Protein AF-A0A159Z092-F1 (afdb_monomer)

Radius of gyration: 23.2 Å; Cα contacts (8 Å, |Δi|>4): 547; chains: 1; bounding box: 59×43×66 Å

Secondary structure (DSSP, 8-state):
-HHHHHHHHHHTT-TT--GGGEEEEESSGGGTHHHHHHHHHTT--EEETT-----GGGBHHHHHHHHHHTTSTT-EE-HHHHHHHHHTSPPSHHHHHHHHHHHHHHHHHTT--EEHHHHHHHHHHHHHHGGG---SEEEEETTTTTT--EEEEEEPP--TTPPPTT--TTHHHHHHHHHHTTEEEEEEE--SSS-SS--SSSS--------SSSPPPP-PEEE---TTTB-TTHHHHSPTT-HHHHHHHH--TT-B-EEEEETTEEEEE-TTS-EEEEB-TT--PPTT--EEEEEEEEEEEEEGGGS-HHHHTT---SEEEEEEEEEEE-

Mean predicted aligned error: 7.15 Å

Sequence (330 aa):
MAALNELVRLSRLDPEWSWSRAAIISRDWRRLAPVRAYAEALGIPVEMANESLPNIWRLREMQAFVAALRADPASLLGIADLVALVNVLPQNRWTDLIAEGIATLARELADKTMPVPDLVEWFAEWSRDTRSEQRGLLLLTAHRAKGLEFDDVVILNGSWDALSKGEDADAPRRLFYVAITRVRRSLAIMASGAHTILRGENVLRRTVSPDRERELPASHAYQMPSLKVVDLSWPGRLRSGDASLAAITAARIGDPVRLVAEGEAWLIRDAQGHTLARMAKSWSPPQHRSFVRGEVGAVVRWRKADSKEEYRTHIRREEWEVVLPELVFD

pLDDT: mean 90.34, std 7.43, range [67.44, 98.12]

Structure (mmCIF, N/CA/C/O backbone):
data_AF-A0A159Z092-F1
#
_entry.id   AF-A0A159Z092-F1
#
loop_
_atom_site.group_PDB
_atom_site.id
_atom_site.type_symbol
_atom_site.label_atom_id
_atom_site.label_alt_id
_atom_site.label_comp_id
_atom_site.label_asym_id
_atom_site.label_entity_id
_atom_site.label_seq_id
_atom_site.pdbx_PDB_ins_code
_atom_site.Cartn_x
_atom_site.Cartn_y
_atom_site.Cartn_z
_atom_site.occupancy
_atom_site.B_iso_or_equiv
_atom_site.auth_seq_id
_atom_site.auth_comp_id
_atom_site.auth_asym_id
_atom_site.auth_atom_id
_atom_site.pdbx_PDB_model_num
ATOM 1 N N . MET A 1 1 ? 5.854 -6.279 -22.096 1.00 80.12 1 MET A N 1
ATOM 2 C CA . MET A 1 1 ? 6.175 -7.725 -22.058 1.00 80.12 1 MET A CA 1
ATOM 3 C C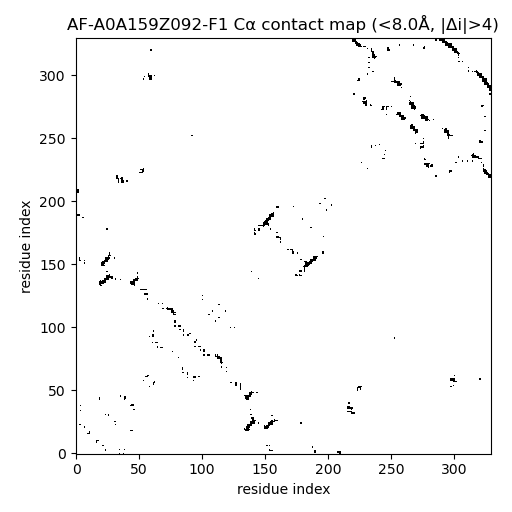 . MET A 1 1 ? 7.669 -8.003 -22.019 1.00 80.12 1 MET A C 1
ATOM 5 O O . MET A 1 1 ? 8.112 -8.485 -20.992 1.00 80.12 1 MET A O 1
ATOM 9 N N . ALA A 1 2 ? 8.456 -7.669 -23.055 1.00 88.12 2 ALA A N 1
ATOM 10 C CA . ALA A 1 2 ? 9.895 -7.9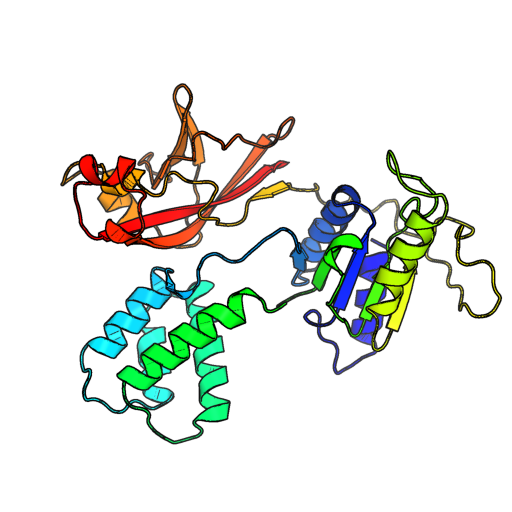94 -23.100 1.00 88.12 2 ALA A CA 1
ATOM 11 C C . ALA A 1 2 ? 10.682 -7.542 -21.853 1.00 88.12 2 ALA A C 1
ATOM 13 O O . ALA A 1 2 ? 11.473 -8.311 -21.323 1.00 88.12 2 ALA A O 1
ATOM 14 N N . ALA A 1 3 ? 10.387 -6.341 -21.343 1.00 91.94 3 ALA A N 1
ATOM 15 C CA . ALA A 1 3 ? 10.965 -5.822 -20.105 1.00 91.94 3 ALA A CA 1
ATOM 16 C C . ALA A 1 3 ? 10.747 -6.743 -18.896 1.00 91.94 3 ALA A C 1
ATOM 18 O O . ALA A 1 3 ? 11.698 -7.139 -18.235 1.00 91.94 3 ALA A O 1
ATOM 19 N N . LEU A 1 4 ? 9.493 -7.116 -18.640 1.00 93.12 4 LEU A N 1
ATOM 20 C CA . LEU A 1 4 ? 9.155 -7.982 -17.517 1.00 93.12 4 LEU A CA 1
ATOM 21 C C . LEU A 1 4 ? 9.661 -9.412 -17.728 1.00 93.12 4 LEU A C 1
ATOM 23 O O . LEU A 1 4 ? 10.179 -10.014 -16.798 1.00 93.12 4 LEU A O 1
ATOM 27 N N . ASN A 1 5 ? 9.571 -9.940 -18.953 1.00 92.44 5 ASN A N 1
ATOM 28 C CA . ASN A 1 5 ? 10.105 -11.264 -19.283 1.00 92.44 5 ASN A CA 1
ATOM 29 C C . ASN A 1 5 ? 11.614 -11.353 -19.021 1.00 92.44 5 ASN A C 1
ATOM 31 O O . ASN A 1 5 ? 12.107 -12.426 -18.685 1.00 92.44 5 ASN A O 1
ATOM 35 N N . GLU A 1 6 ? 12.344 -10.246 -19.168 1.00 93.44 6 GLU A N 1
ATOM 36 C CA . GLU A 1 6 ? 13.762 -10.212 -18.832 1.00 93.44 6 GLU A CA 1
ATOM 37 C C . GLU A 1 6 ? 13.997 -10.324 -17.322 1.00 93.44 6 GLU A C 1
ATOM 39 O O . GLU A 1 6 ? 14.825 -11.134 -16.915 1.00 93.44 6 GLU A O 1
ATOM 44 N N . LEU A 1 7 ? 13.219 -9.623 -16.490 1.00 95.50 7 LEU A N 1
ATOM 45 C CA . LEU A 1 7 ? 13.269 -9.817 -15.034 1.00 95.50 7 LEU A CA 1
ATOM 46 C C . LEU A 1 7 ? 12.857 -11.239 -14.632 1.00 95.50 7 LEU A C 1
ATOM 48 O O . LEU A 1 7 ? 13.532 -11.853 -13.821 1.00 95.50 7 LEU A O 1
ATOM 52 N N . VAL A 1 8 ? 11.819 -11.810 -15.255 1.00 95.12 8 VAL A N 1
ATOM 53 C CA . VAL A 1 8 ? 11.410 -13.212 -15.028 1.00 95.12 8 VAL A CA 1
ATOM 54 C C . VAL A 1 8 ? 12.510 -14.199 -15.426 1.00 95.12 8 VAL A C 1
ATOM 56 O O . VAL A 1 8 ? 12.652 -15.265 -14.835 1.00 95.12 8 VAL A O 1
ATOM 59 N N . ARG A 1 9 ? 13.302 -13.888 -16.454 1.00 94.00 9 ARG A N 1
ATOM 60 C CA . ARG A 1 9 ? 14.453 -14.716 -16.816 1.00 94.00 9 ARG A CA 1
ATOM 61 C C . ARG A 1 9 ? 15.542 -14.616 -15.753 1.00 94.00 9 ARG A C 1
ATOM 63 O O . ARG A 1 9 ? 16.082 -15.649 -15.375 1.00 94.00 9 ARG A O 1
ATOM 70 N N . LEU A 1 10 ? 15.864 -13.406 -15.294 1.00 93.62 10 LEU A N 1
ATOM 71 C CA . LEU A 1 10 ? 16.856 -13.191 -14.238 1.00 93.62 10 LEU A CA 1
ATOM 72 C C . LEU A 1 10 ? 16.433 -13.871 -12.929 1.00 93.62 10 LEU A C 1
ATOM 74 O O . LEU A 1 10 ? 17.245 -14.569 -12.332 1.00 93.62 10 LEU A O 1
ATOM 78 N N . SER A 1 11 ? 15.149 -13.802 -12.568 1.00 95.12 11 SER A N 1
ATOM 79 C CA . SER A 1 11 ? 14.605 -14.451 -11.370 1.00 95.12 11 SER A CA 1
ATOM 80 C C . SER A 1 11 ? 14.710 -15.975 -11.377 1.00 95.12 11 SER A C 1
ATOM 82 O O . SER A 1 11 ? 14.617 -16.602 -10.333 1.00 95.12 11 SER A O 1
ATOM 84 N N . ARG A 1 12 ? 14.853 -16.596 -12.553 1.00 94.94 12 ARG A N 1
ATOM 85 C CA . ARG A 1 12 ? 15.063 -18.048 -12.690 1.00 94.94 12 ARG A CA 1
ATOM 86 C C . ARG A 1 12 ? 16.534 -18.449 -12.613 1.00 94.94 12 ARG A C 1
ATOM 88 O O . ARG A 1 12 ? 16.824 -19.636 -12.533 1.00 94.94 12 ARG A O 1
ATOM 95 N N . LEU A 1 13 ? 17.444 -17.484 -12.724 1.00 93.38 13 LEU A N 1
ATOM 96 C CA . LEU A 1 13 ? 18.890 -17.703 -12.693 1.00 93.38 13 LEU A CA 1
ATOM 97 C C . LEU A 1 13 ? 19.496 -17.352 -11.336 1.00 93.38 13 LEU A C 1
ATOM 99 O O . LEU A 1 13 ? 20.546 -17.885 -10.994 1.00 93.38 13 LEU A O 1
ATOM 103 N N . ASP A 1 14 ? 18.850 -16.458 -10.593 1.00 93.12 14 ASP A N 1
ATOM 104 C CA . ASP A 1 14 ? 19.275 -16.036 -9.268 1.00 93.12 14 ASP A CA 1
ATOM 105 C C . ASP A 1 14 ? 18.429 -16.722 -8.180 1.00 93.12 14 ASP A C 1
ATOM 107 O O . ASP A 1 14 ? 17.239 -16.419 -8.069 1.00 93.12 14 ASP A O 1
ATOM 111 N N . PRO A 1 15 ? 19.003 -17.637 -7.378 1.00 90.81 15 PRO A N 1
ATOM 112 C CA . PRO A 1 15 ? 18.281 -18.276 -6.279 1.00 90.81 15 PRO A CA 1
ATOM 113 C C . PRO A 1 15 ? 17.906 -17.289 -5.162 1.00 90.81 15 PRO A C 1
ATOM 115 O O . PRO A 1 15 ? 16.936 -17.531 -4.452 1.00 90.81 15 PRO A O 1
ATOM 118 N N . GLU A 1 16 ? 18.618 -16.164 -5.049 1.00 91.88 16 GLU A N 1
ATOM 119 C CA . GLU A 1 16 ? 18.381 -15.115 -4.049 1.00 91.88 16 GLU A CA 1
ATOM 120 C C . GLU A 1 16 ? 17.506 -13.974 -4.603 1.00 91.88 16 GLU A C 1
ATOM 122 O O . GLU A 1 16 ? 17.496 -12.858 -4.072 1.00 91.88 16 GLU A O 1
ATOM 127 N N . TRP A 1 17 ? 16.785 -14.221 -5.704 1.00 94.88 17 TRP A N 1
ATOM 128 C CA . TRP A 1 17 ? 15.989 -13.196 -6.367 1.00 94.88 17 TRP A CA 1
ATOM 129 C C . TRP A 1 17 ? 14.918 -12.614 -5.444 1.00 94.88 17 TRP A C 1
ATOM 131 O O . TRP A 1 17 ? 14.095 -13.337 -4.881 1.00 94.88 17 TRP A O 1
ATOM 141 N N . SER A 1 18 ? 14.841 -11.282 -5.399 1.00 94.12 18 SER A N 1
ATOM 142 C CA . SER A 1 18 ? 13.753 -10.576 -4.730 1.00 94.12 18 SER A CA 1
ATOM 143 C C . SER A 1 18 ? 13.102 -9.537 -5.636 1.00 94.12 18 SER A C 1
ATOM 145 O O . SER A 1 18 ? 13.736 -8.577 -6.078 1.00 94.12 18 SER A O 1
ATOM 147 N N . TRP A 1 19 ? 11.787 -9.668 -5.835 1.00 95.88 19 TRP A N 1
ATOM 148 C CA . TRP A 1 19 ? 10.992 -8.661 -6.542 1.00 95.88 19 TRP A CA 1
ATOM 149 C C . TRP A 1 19 ? 10.977 -7.313 -5.817 1.00 95.88 19 TRP A C 1
ATOM 151 O O . TRP A 1 19 ? 10.954 -6.284 -6.487 1.00 95.88 19 TRP A O 1
ATOM 161 N N . SER A 1 20 ? 11.080 -7.303 -4.483 1.00 93.88 20 SER A N 1
ATOM 162 C CA . SER A 1 20 ? 11.143 -6.075 -3.679 1.00 93.88 20 SER A CA 1
ATOM 163 C C . SER A 1 20 ? 12.451 -5.289 -3.830 1.00 93.88 20 SER A C 1
ATOM 165 O O . SER A 1 20 ? 12.588 -4.210 -3.264 1.00 93.88 20 SER A O 1
ATOM 167 N N . ARG A 1 21 ? 13.416 -5.809 -4.599 1.00 94.31 21 ARG A N 1
ATOM 168 C CA . ARG A 1 21 ? 14.669 -5.122 -4.952 1.00 94.31 21 ARG A CA 1
ATOM 169 C C . ARG A 1 21 ? 14.812 -4.869 -6.450 1.00 94.31 21 ARG A C 1
ATOM 171 O O . ARG A 1 21 ? 15.851 -4.377 -6.886 1.00 94.31 21 ARG A O 1
ATOM 178 N N . ALA A 1 22 ? 13.785 -5.195 -7.234 1.00 97.25 22 ALA A N 1
ATOM 179 C CA . ALA A 1 22 ? 13.767 -5.005 -8.676 1.00 97.25 22 ALA A CA 1
ATOM 180 C C . ALA A 1 22 ? 12.911 -3.793 -9.065 1.00 97.25 22 ALA A C 1
ATOM 182 O O . ALA A 1 22 ? 11.918 -3.477 -8.406 1.00 97.25 22 ALA A O 1
ATOM 183 N N . ALA A 1 23 ? 13.253 -3.136 -10.174 1.00 97.56 23 ALA A N 1
ATOM 184 C CA . ALA A 1 23 ? 12.478 -2.011 -10.683 1.00 97.56 23 ALA A CA 1
ATOM 185 C C . ALA A 1 23 ? 12.365 -1.975 -12.211 1.00 97.56 23 ALA A C 1
ATOM 187 O O . ALA A 1 23 ? 13.273 -2.366 -12.948 1.00 97.56 23 ALA A O 1
ATOM 188 N N . ILE A 1 24 ? 11.251 -1.424 -12.701 1.00 97.44 24 ILE A N 1
ATOM 189 C CA . ILE A 1 24 ? 11.095 -1.025 -14.103 1.00 97.44 24 ILE A CA 1
ATOM 190 C C . ILE A 1 24 ? 10.921 0.488 -14.173 1.00 97.44 24 ILE A C 1
ATOM 192 O O . ILE A 1 24 ? 9.922 1.044 -13.710 1.00 97.44 24 ILE A O 1
ATOM 196 N N . ILE A 1 25 ? 11.889 1.149 -14.806 1.00 96.44 25 ILE A N 1
ATOM 197 C CA . ILE A 1 25 ? 11.924 2.601 -14.954 1.00 96.44 25 ILE A CA 1
ATOM 198 C C . ILE A 1 25 ? 11.439 3.003 -16.348 1.00 96.44 25 ILE A C 1
ATOM 200 O O . ILE A 1 25 ? 11.890 2.486 -17.369 1.00 96.44 25 ILE A O 1
ATOM 204 N N . SER A 1 26 ? 10.541 3.983 -16.398 1.00 93.81 26 SER A N 1
ATOM 205 C CA . SER A 1 26 ? 10.064 4.611 -17.633 1.00 93.81 26 SER A CA 1
ATOM 206 C C . SER A 1 26 ? 10.255 6.128 -17.597 1.00 93.81 26 SER A C 1
ATOM 208 O O . SER A 1 26 ? 10.489 6.724 -16.547 1.00 93.81 26 SER A O 1
ATOM 210 N N . ARG A 1 27 ? 10.110 6.794 -18.742 1.00 89.25 27 ARG A N 1
ATOM 211 C CA . ARG A 1 27 ? 10.027 8.258 -18.788 1.00 89.25 27 ARG A CA 1
ATOM 212 C C . ARG A 1 27 ? 8.660 8.776 -18.326 1.00 89.25 27 ARG A C 1
ATOM 214 O O . ARG A 1 27 ? 8.583 9.819 -17.682 1.00 89.25 27 ARG A O 1
ATOM 221 N N . ASP A 1 28 ? 7.599 8.036 -18.635 1.00 87.19 28 ASP A N 1
ATOM 222 C CA . ASP A 1 28 ? 6.209 8.409 -18.377 1.00 87.19 28 ASP A CA 1
ATOM 223 C C . ASP A 1 28 ? 5.403 7.239 -17.785 1.00 87.19 28 ASP A C 1
ATOM 225 O O . ASP A 1 28 ? 5.729 6.066 -17.997 1.00 87.19 28 ASP A O 1
ATOM 229 N N . TRP A 1 29 ? 4.344 7.572 -17.039 1.00 87.12 29 TRP A N 1
ATOM 230 C CA . TRP A 1 29 ? 3.478 6.605 -16.352 1.00 87.12 29 TRP A CA 1
ATOM 231 C C . TRP A 1 29 ? 2.646 5.743 -17.303 1.00 87.12 29 TRP A C 1
ATOM 233 O O . TRP A 1 29 ? 2.363 4.587 -16.994 1.00 87.12 29 TRP A O 1
ATOM 243 N N . ARG A 1 30 ? 2.272 6.275 -18.473 1.00 85.38 30 ARG A N 1
ATOM 244 C CA . ARG A 1 30 ? 1.402 5.585 -19.437 1.00 85.38 30 ARG A CA 1
ATOM 245 C C . ARG A 1 30 ? 2.031 4.276 -19.915 1.00 85.38 30 ARG A C 1
ATOM 247 O O . ARG A 1 30 ? 1.324 3.294 -20.107 1.00 85.38 30 ARG A O 1
ATOM 254 N N . ARG A 1 31 ? 3.357 4.242 -20.067 1.00 87.31 31 ARG A N 1
ATOM 255 C CA . ARG A 1 31 ? 4.102 3.030 -20.451 1.00 87.31 31 ARG A CA 1
ATOM 256 C C . ARG A 1 31 ? 4.189 1.968 -19.346 1.00 87.31 31 ARG A C 1
ATOM 258 O O . ARG A 1 31 ? 4.496 0.822 -19.661 1.00 87.31 31 ARG A O 1
ATOM 265 N N . LEU A 1 32 ? 3.937 2.322 -18.083 1.00 90.88 32 LEU A N 1
ATOM 266 C CA . LEU A 1 32 ? 4.027 1.401 -16.941 1.00 90.88 32 LEU A CA 1
ATOM 267 C C . LEU A 1 32 ? 2.722 0.635 -16.692 1.00 90.88 32 LEU A C 1
ATOM 269 O O . LEU A 1 32 ? 2.773 -0.502 -16.237 1.00 90.88 32 LEU A O 1
ATOM 273 N N . ALA A 1 33 ? 1.562 1.196 -17.045 1.00 86.94 33 ALA A N 1
ATOM 274 C CA . ALA A 1 33 ? 0.275 0.538 -16.798 1.00 86.94 33 ALA A CA 1
ATOM 275 C C . ALA A 1 33 ? 0.133 -0.841 -17.497 1.00 86.94 33 ALA A C 1
ATOM 277 O O . ALA A 1 33 ? -0.242 -1.803 -16.826 1.00 86.94 33 ALA A O 1
ATOM 278 N N . PRO A 1 34 ? 0.554 -1.027 -18.768 1.00 87.88 34 PRO A N 1
ATOM 279 C CA . PRO A 1 34 ? 0.569 -2.357 -19.391 1.00 87.88 34 PRO A CA 1
ATOM 280 C C . PRO A 1 34 ? 1.585 -3.321 -18.763 1.00 87.88 34 PRO A C 1
ATOM 282 O O . PRO A 1 34 ? 1.432 -4.537 -18.854 1.00 87.88 34 PRO A O 1
ATOM 285 N N . VAL A 1 35 ? 2.657 -2.796 -18.158 1.00 91.00 35 VAL A N 1
ATOM 286 C CA . VAL A 1 35 ? 3.649 -3.616 -17.448 1.00 91.00 35 VAL A CA 1
ATOM 287 C C . VAL A 1 35 ? 3.045 -4.161 -16.163 1.00 91.00 35 VAL A C 1
ATOM 289 O O . VAL A 1 35 ? 3.194 -5.351 -15.906 1.00 91.00 35 VAL A O 1
ATOM 292 N N . ARG A 1 36 ? 2.319 -3.321 -15.415 1.00 90.88 36 ARG A N 1
ATOM 293 C CA . ARG A 1 36 ? 1.569 -3.734 -14.227 1.00 90.88 36 ARG A CA 1
ATOM 294 C C . ARG A 1 36 ? 0.573 -4.839 -14.554 1.00 90.88 36 ARG A C 1
ATOM 296 O O . ARG A 1 36 ? 0.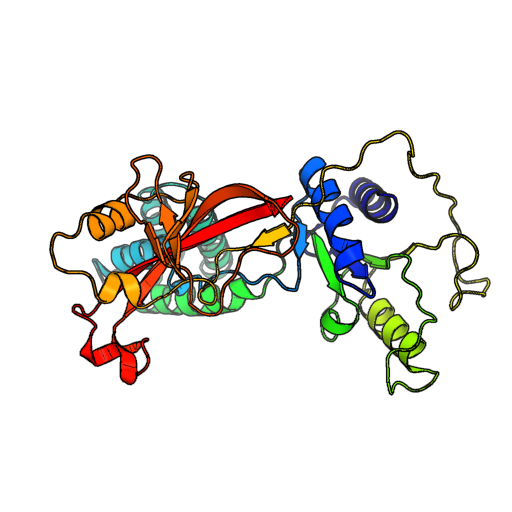665 -5.911 -13.973 1.00 90.88 36 ARG A O 1
ATOM 303 N N . ALA A 1 37 ? -0.307 -4.604 -15.527 1.00 87.69 37 ALA A N 1
ATOM 304 C CA . ALA A 1 37 ? -1.344 -5.566 -15.899 1.00 87.69 37 ALA A CA 1
ATOM 305 C C . ALA A 1 37 ? -0.746 -6.928 -16.302 1.00 87.69 37 ALA A C 1
ATOM 307 O O . ALA A 1 37 ? -1.264 -7.986 -15.954 1.00 87.69 37 ALA A O 1
ATOM 308 N N . TYR A 1 38 ? 0.398 -6.911 -16.994 1.00 90.06 38 TYR A N 1
ATOM 309 C CA . TYR A 1 38 ? 1.114 -8.131 -17.355 1.00 90.06 38 TYR A CA 1
ATOM 310 C C . TYR A 1 38 ? 1.814 -8.806 -16.160 1.00 90.06 38 TYR A C 1
ATOM 312 O O . TYR A 1 38 ? 1.862 -10.030 -16.114 1.00 90.06 38 TYR A O 1
ATOM 320 N N . ALA A 1 39 ? 2.335 -8.048 -15.191 1.00 92.25 39 ALA A N 1
ATOM 321 C CA . ALA A 1 39 ? 2.903 -8.600 -13.958 1.00 92.25 39 ALA A CA 1
ATOM 322 C C . ALA A 1 39 ? 1.838 -9.266 -13.081 1.00 92.25 39 ALA A C 1
ATOM 324 O O . ALA A 1 39 ? 2.036 -10.400 -12.647 1.00 92.25 39 ALA A O 1
ATOM 325 N N . GLU A 1 40 ? 0.684 -8.620 -12.922 1.00 89.94 40 GLU A N 1
ATOM 326 C CA . GLU A 1 40 ? -0.473 -9.170 -12.209 1.00 89.94 40 GLU A CA 1
ATOM 327 C C . GLU A 1 40 ? -0.952 -10.479 -12.853 1.00 89.94 40 GLU A C 1
ATOM 329 O O . GLU A 1 40 ? -1.152 -11.470 -12.155 1.00 89.94 40 GLU A O 1
ATOM 334 N N . ALA A 1 41 ? -1.036 -10.535 -14.188 1.00 88.25 41 ALA A N 1
ATOM 335 C CA . ALA A 1 41 ? -1.403 -11.752 -14.920 1.00 88.25 41 ALA A CA 1
ATOM 336 C C . ALA A 1 41 ? -0.406 -12.917 -14.740 1.00 88.25 41 ALA A C 1
ATOM 338 O O . ALA A 1 41 ? -0.754 -14.070 -14.987 1.00 88.25 41 ALA A O 1
ATOM 339 N N . LEU A 1 42 ? 0.831 -12.629 -14.324 1.00 90.50 42 LEU A N 1
ATOM 340 C CA . LEU A 1 42 ? 1.850 -13.628 -13.994 1.00 90.50 42 LEU A CA 1
ATOM 341 C C . LEU A 1 42 ? 1.928 -13.932 -12.489 1.00 90.50 42 LEU A C 1
ATOM 343 O O . LEU A 1 42 ? 2.784 -14.718 -12.086 1.00 90.50 42 LEU A O 1
ATOM 347 N N . GLY A 1 43 ? 1.081 -13.312 -11.661 1.00 91.00 43 GLY A N 1
ATOM 348 C CA . GLY A 1 43 ? 1.135 -13.440 -10.203 1.00 91.00 43 GLY A CA 1
ATOM 349 C C . GLY A 1 43 ? 2.369 -12.786 -9.573 1.00 91.00 43 GLY A C 1
ATOM 350 O O . GLY A 1 43 ? 2.767 -13.164 -8.475 1.00 91.00 43 GLY A O 1
ATOM 351 N N . ILE A 1 44 ? 3.006 -11.836 -10.265 1.00 94.19 44 ILE A N 1
ATOM 352 C CA . ILE A 1 44 ? 4.177 -11.119 -9.754 1.00 94.19 44 ILE A CA 1
ATOM 353 C C . ILE A 1 44 ? 3.694 -9.952 -8.881 1.00 94.19 44 ILE A C 1
ATOM 355 O O . ILE A 1 44 ? 2.950 -9.105 -9.385 1.00 94.19 44 ILE A O 1
ATOM 359 N N . PRO A 1 45 ? 4.138 -9.851 -7.611 1.00 92.25 45 PRO A N 1
ATOM 360 C CA . PRO A 1 45 ? 3.871 -8.683 -6.779 1.00 92.25 45 PRO A CA 1
ATOM 361 C C . PRO A 1 45 ? 4.416 -7.428 -7.458 1.00 92.25 45 PRO A C 1
ATOM 363 O O . PRO A 1 45 ? 5.594 -7.384 -7.819 1.00 92.25 45 PRO A O 1
ATOM 366 N N . VAL A 1 46 ? 3.574 -6.418 -7.659 1.00 92.19 46 VAL A N 1
ATOM 367 C CA . VAL A 1 46 ? 3.924 -5.211 -8.413 1.00 92.19 46 VAL A CA 1
ATOM 368 C C . VAL A 1 46 ? 3.299 -3.978 -7.778 1.00 92.19 46 VAL A C 1
ATOM 370 O O . VAL A 1 46 ? 2.148 -4.003 -7.349 1.00 92.19 46 VAL A O 1
ATOM 373 N N . GLU A 1 47 ? 4.058 -2.889 -7.747 1.00 91.31 47 GLU A N 1
ATOM 374 C CA . GLU A 1 47 ? 3.655 -1.625 -7.137 1.00 91.31 47 GLU A CA 1
ATOM 375 C C . GLU A 1 47 ? 3.973 -0.458 -8.062 1.00 91.31 47 GLU A C 1
ATOM 377 O O . GLU A 1 47 ? 4.990 -0.450 -8.760 1.00 91.31 47 GLU A O 1
ATOM 382 N N . MET A 1 48 ? 3.125 0.568 -8.053 1.00 90.00 48 MET A N 1
ATOM 383 C CA . MET A 1 48 ? 3.413 1.817 -8.749 1.00 90.00 48 MET A CA 1
ATOM 384 C C . MET A 1 48 ? 3.916 2.864 -7.754 1.00 90.00 48 MET A C 1
ATOM 386 O O . MET A 1 48 ? 3.250 3.167 -6.774 1.00 90.00 48 MET A O 1
ATOM 390 N N . ALA A 1 49 ? 5.048 3.513 -8.030 1.00 87.69 49 ALA A N 1
ATOM 391 C CA . ALA A 1 49 ? 5.645 4.489 -7.103 1.00 87.69 49 ALA A CA 1
ATOM 392 C C . ALA A 1 49 ? 4.845 5.802 -6.925 1.00 87.69 49 ALA A C 1
ATOM 394 O O . ALA A 1 49 ? 5.264 6.701 -6.194 1.00 87.69 49 ALA A O 1
ATOM 395 N N . ASN A 1 50 ? 3.736 5.985 -7.648 1.00 82.69 50 ASN A N 1
ATOM 396 C CA . ASN A 1 50 ? 2.772 7.064 -7.407 1.00 82.69 50 ASN A CA 1
ATOM 397 C C . ASN A 1 50 ? 1.618 6.640 -6.486 1.00 82.69 50 ASN A C 1
ATOM 399 O O . ASN A 1 50 ? 0.783 7.482 -6.149 1.00 82.69 50 ASN A O 1
ATOM 403 N N . GLU A 1 51 ? 1.575 5.374 -6.089 1.00 82.69 51 GLU A N 1
ATOM 404 C CA . GLU A 1 51 ? 0.668 4.844 -5.086 1.00 82.69 51 GLU A CA 1
ATOM 405 C C . GLU A 1 51 ? 1.328 4.945 -3.713 1.00 82.69 51 GLU A C 1
ATOM 407 O O . GLU A 1 51 ? 2.549 4.989 -3.575 1.00 82.69 51 GLU A O 1
ATOM 412 N N . SER A 1 52 ? 0.508 5.063 -2.679 1.00 71.44 52 SER A N 1
ATOM 413 C CA . SER A 1 52 ? 0.990 5.094 -1.306 1.00 71.44 52 SER A CA 1
ATOM 414 C C . SER A 1 52 ? 0.049 4.273 -0.462 1.00 71.44 52 SER A C 1
ATOM 416 O O . SER A 1 52 ? -1.166 4.467 -0.570 1.00 71.44 52 SER A O 1
ATOM 418 N N . LEU A 1 53 ? 0.600 3.461 0.432 1.00 80.56 53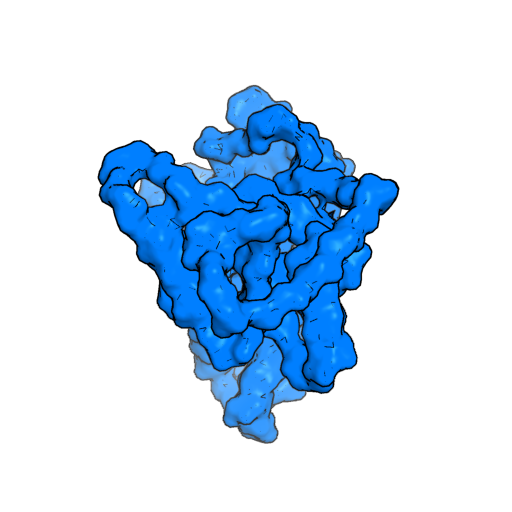 LEU A N 1
ATOM 419 C CA . LEU A 1 53 ? -0.206 2.794 1.437 1.00 80.56 53 LEU A CA 1
ATOM 420 C C . LEU A 1 53 ? -0.994 3.825 2.268 1.00 80.56 53 LEU A C 1
ATOM 422 O O . LEU A 1 53 ? -0.516 4.957 2.502 1.00 80.56 53 LEU A O 1
ATOM 426 N N . PRO A 1 54 ? -2.205 3.453 2.723 1.00 84.94 54 PRO A N 1
ATOM 427 C CA . PRO A 1 54 ? -2.912 4.226 3.728 1.00 84.94 54 PRO A CA 1
ATOM 428 C C . PRO A 1 54 ? -2.059 4.333 4.998 1.00 84.94 54 PRO A C 1
ATOM 430 O O . PRO A 1 54 ? -1.030 3.680 5.161 1.00 84.94 54 PRO A O 1
ATOM 433 N N . ASN A 1 55 ? -2.462 5.211 5.912 1.00 89.06 55 ASN A N 1
ATOM 434 C CA . ASN A 1 55 ? -1.773 5.315 7.192 1.00 89.06 55 ASN A CA 1
ATOM 435 C C . ASN A 1 55 ? -2.008 4.021 7.994 1.00 89.06 55 ASN A C 1
ATOM 437 O O . ASN A 1 55 ? -3.103 3.841 8.524 1.00 89.06 55 ASN A O 1
ATOM 441 N N . ILE A 1 56 ? -0.983 3.161 8.066 1.00 92.19 56 ILE A N 1
ATOM 442 C CA . ILE A 1 56 ? -1.041 1.834 8.698 1.00 92.19 56 ILE A CA 1
ATOM 443 C C . ILE A 1 56 ? -1.467 1.954 10.163 1.00 92.19 56 ILE A C 1
ATOM 445 O O . ILE A 1 56 ? -2.357 1.230 10.598 1.00 92.19 56 ILE A O 1
ATOM 449 N N . TRP A 1 57 ? -0.925 2.937 10.894 1.00 94.81 57 TRP A N 1
ATOM 450 C CA . TRP A 1 57 ? -1.308 3.196 12.284 1.00 94.81 57 TRP A CA 1
ATOM 451 C C . TRP A 1 57 ? -2.812 3.408 12.443 1.00 94.81 57 TRP A C 1
ATOM 453 O O . TRP A 1 57 ? -3.405 2.959 13.415 1.00 94.81 57 TRP A O 1
ATOM 463 N N . ARG A 1 58 ? -3.449 4.089 11.486 1.00 94.81 58 ARG A N 1
ATOM 464 C CA . ARG A 1 58 ? -4.880 4.410 11.546 1.00 94.81 58 ARG A CA 1
ATOM 465 C C . ARG A 1 58 ? -5.783 3.275 11.083 1.00 94.81 58 ARG A C 1
ATOM 467 O O . ARG A 1 58 ? -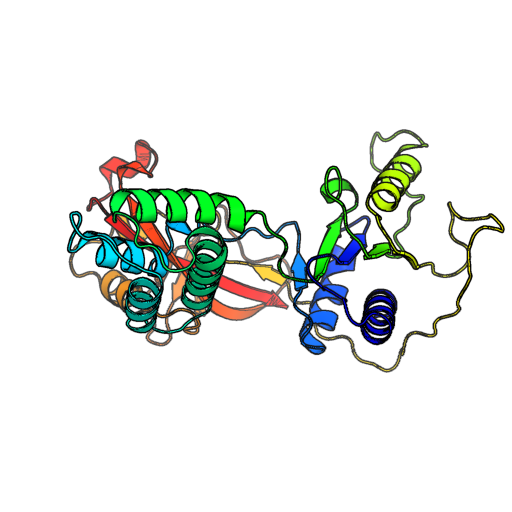6.992 3.435 11.227 1.00 94.81 58 ARG A O 1
ATOM 474 N N . LEU A 1 59 ? -5.260 2.187 10.520 1.00 96.75 59 LEU A N 1
ATOM 475 C CA . LEU A 1 59 ? -6.086 1.069 10.062 1.00 96.75 59 LEU A CA 1
ATOM 476 C C . LEU A 1 59 ? -6.926 0.506 11.210 1.00 96.75 59 LEU A C 1
ATOM 478 O O . LEU A 1 59 ? -6.469 0.454 12.353 1.00 96.75 59 LEU A O 1
ATOM 482 N N . ARG A 1 60 ? -8.153 0.076 10.906 1.00 97.19 60 ARG A N 1
ATOM 483 C CA . ARG A 1 60 ? -9.055 -0.555 11.876 1.00 97.19 60 ARG A CA 1
ATOM 484 C C . ARG A 1 60 ? -8.367 -1.735 12.555 1.00 97.19 60 ARG A C 1
ATOM 486 O O . ARG A 1 60 ? -8.435 -1.840 13.774 1.00 97.19 60 ARG A O 1
ATOM 493 N N . GLU A 1 61 ? -7.692 -2.576 11.779 1.00 97.38 61 GLU A N 1
ATOM 494 C CA . GLU A 1 61 ? -6.986 -3.767 12.247 1.00 97.38 61 GLU A CA 1
ATOM 495 C C . GLU A 1 61 ? -5.858 -3.391 13.214 1.00 97.38 61 GLU A C 1
ATOM 497 O O . GLU A 1 61 ? -5.793 -3.925 14.318 1.00 97.38 61 GLU A O 1
ATOM 502 N N . MET A 1 62 ? -5.034 -2.399 12.856 1.00 97.31 62 MET A N 1
ATOM 503 C CA . MET A 1 62 ? -3.952 -1.911 13.720 1.00 97.31 62 MET A CA 1
ATOM 504 C C . MET A 1 62 ? -4.502 -1.294 15.010 1.00 97.31 62 MET A C 1
ATOM 506 O O . MET A 1 62 ? -3.998 -1.550 16.098 1.00 97.31 62 MET A O 1
ATOM 510 N N . GLN A 1 63 ? -5.580 -0.515 14.920 1.00 96.88 63 GLN A N 1
ATOM 511 C CA . GLN A 1 63 ? -6.218 0.080 16.093 1.00 96.88 63 GLN A CA 1
ATOM 512 C C . GLN A 1 63 ? -6.884 -0.968 16.994 1.00 96.88 63 GLN A C 1
ATOM 514 O O . GLN A 1 63 ? -6.858 -0.812 18.213 1.00 96.88 63 GLN A O 1
ATOM 519 N N . ALA A 1 64 ? -7.452 -2.032 16.424 1.00 96.62 64 ALA A N 1
ATOM 520 C CA . ALA A 1 64 ? -7.996 -3.156 17.181 1.00 96.62 64 ALA A CA 1
ATOM 521 C C . ALA A 1 64 ? -6.883 -3.939 17.891 1.00 96.62 64 ALA A C 1
ATOM 523 O O . ALA A 1 64 ? -7.004 -4.220 19.081 1.00 96.62 64 ALA A O 1
ATOM 524 N N . PHE A 1 65 ? -5.774 -4.205 17.198 1.00 97.69 65 PHE A N 1
ATOM 525 C CA . PHE A 1 65 ? -4.589 -4.837 17.772 1.00 97.69 65 PHE A CA 1
ATOM 526 C C . PHE A 1 65 ? -4.006 -4.012 18.932 1.00 97.69 65 PHE A C 1
ATOM 528 O O . PHE A 1 65 ? -3.846 -4.521 20.039 1.00 97.69 65 PHE A O 1
ATOM 535 N N . VAL A 1 66 ? -3.792 -2.707 18.733 1.00 96.81 66 VAL A N 1
ATOM 536 C CA . VAL A 1 66 ? -3.302 -1.791 19.780 1.00 96.81 66 VAL A CA 1
ATOM 537 C C . VAL A 1 66 ? -4.275 -1.689 20.957 1.00 96.81 66 VAL A C 1
ATOM 539 O O . VAL A 1 66 ? -3.843 -1.602 22.106 1.00 96.81 66 VAL A O 1
ATOM 542 N N . ALA A 1 67 ? -5.586 -1.699 20.706 1.00 96.06 67 ALA A N 1
ATOM 543 C CA . ALA A 1 67 ? -6.582 -1.712 21.774 1.00 96.06 67 ALA A CA 1
ATOM 544 C C . ALA A 1 67 ? -6.519 -3.008 22.597 1.00 96.06 67 ALA A C 1
ATOM 546 O O . ALA A 1 67 ? -6.638 -2.942 23.818 1.00 96.06 67 ALA A O 1
ATOM 547 N N . ALA A 1 68 ? -6.284 -4.153 21.951 1.00 96.00 68 ALA A N 1
ATOM 548 C CA . ALA A 1 68 ? -6.122 -5.434 22.628 1.00 96.00 68 ALA A CA 1
ATOM 549 C C . ALA A 1 68 ? -4.851 -5.472 23.492 1.00 96.00 68 ALA A C 1
ATOM 551 O O . ALA A 1 68 ? -4.918 -5.909 24.636 1.00 96.00 68 ALA A O 1
ATOM 552 N N . LEU A 1 69 ? -3.730 -4.921 23.006 1.00 95.81 69 LEU A N 1
ATOM 553 C CA . LEU A 1 69 ? -2.513 -4.749 23.816 1.00 95.81 69 LEU A CA 1
ATOM 554 C C . LEU A 1 69 ? -2.787 -3.907 25.069 1.00 95.81 69 LEU A C 1
ATOM 556 O O . LEU A 1 69 ? -2.394 -4.258 26.176 1.00 95.81 69 LEU A O 1
ATOM 560 N N . ARG A 1 70 ? -3.513 -2.798 24.906 1.00 95.81 70 ARG A N 1
AT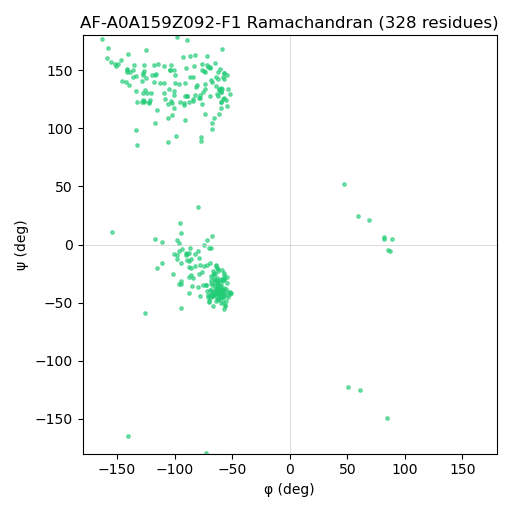OM 561 C CA . ARG A 1 70 ? -3.838 -1.861 25.992 1.00 95.81 70 ARG A CA 1
ATOM 562 C C . ARG A 1 70 ? -4.909 -2.367 26.962 1.00 95.81 70 ARG A C 1
ATOM 564 O O . ARG A 1 70 ? -5.238 -1.633 27.892 1.00 95.81 70 ARG A O 1
ATOM 571 N N . ALA A 1 71 ? -5.458 -3.567 26.765 1.00 94.69 71 ALA A N 1
ATOM 572 C CA . ALA A 1 71 ? -6.410 -4.152 27.705 1.00 94.69 71 ALA A CA 1
ATOM 573 C C . ALA A 1 71 ? -5.768 -4.410 29.080 1.00 94.69 71 ALA A C 1
ATOM 575 O O . ALA A 1 71 ? -6.439 -4.247 30.097 1.00 94.69 71 ALA A O 1
ATOM 576 N N . ASP A 1 72 ? -4.468 -4.726 29.107 1.00 92.00 72 ASP A N 1
ATOM 577 C CA . ASP A 1 72 ? -3.657 -4.810 30.325 1.00 92.00 72 ASP A CA 1
ATOM 578 C C . ASP A 1 72 ? -2.321 -4.056 30.149 1.00 92.00 72 ASP A C 1
ATOM 580 O O . ASP A 1 72 ? -1.303 -4.652 29.786 1.00 92.00 72 ASP A O 1
ATOM 584 N N . PRO A 1 73 ? -2.294 -2.730 30.391 1.00 89.44 73 PRO A N 1
ATOM 585 C CA . PRO A 1 73 ? -1.116 -1.896 30.147 1.00 89.44 73 PRO A CA 1
ATOM 586 C C . PRO A 1 73 ? 0.107 -2.227 31.010 1.00 89.44 73 PRO A C 1
ATOM 588 O O . PRO A 1 73 ? 1.202 -1.771 30.687 1.00 89.44 73 PRO A O 1
ATOM 591 N N . ALA A 1 74 ? -0.074 -2.951 32.119 1.00 92.00 74 ALA A N 1
ATOM 592 C CA . ALA A 1 74 ? 1.012 -3.324 33.024 1.00 92.00 74 ALA A CA 1
ATOM 593 C C . ALA A 1 74 ? 1.670 -4.660 32.637 1.00 92.00 74 ALA A C 1
ATOM 595 O O . ALA A 1 74 ? 2.692 -5.028 33.219 1.00 92.00 74 ALA A O 1
ATOM 596 N N . SER A 1 75 ? 1.091 -5.384 31.674 1.00 94.06 75 SER A N 1
ATOM 597 C CA . SER A 1 75 ? 1.594 -6.681 31.236 1.00 94.06 75 SER A CA 1
ATOM 598 C C . SER A 1 75 ? 2.904 -6.579 30.446 1.00 94.06 75 SER A C 1
ATOM 600 O O . SER A 1 75 ? 3.210 -5.580 29.785 1.00 94.06 75 SER A O 1
ATOM 602 N N . LEU A 1 76 ? 3.680 -7.660 30.522 1.00 96.00 76 LEU A N 1
ATOM 603 C CA . LEU A 1 76 ? 4.822 -7.926 29.657 1.00 96.00 76 LEU A CA 1
ATOM 604 C C . LEU A 1 76 ? 4.402 -9.014 28.674 1.00 96.00 76 LEU A C 1
ATOM 606 O O . LEU A 1 76 ? 4.040 -10.107 29.109 1.00 96.00 76 LEU A O 1
ATOM 610 N N . LEU A 1 77 ? 4.464 -8.732 27.376 1.00 95.62 77 LEU A N 1
ATOM 611 C CA . LEU A 1 77 ? 4.031 -9.666 26.338 1.00 95.62 77 LEU A CA 1
ATOM 612 C C . LEU A 1 77 ? 5.228 -10.141 25.518 1.00 95.62 77 LEU A C 1
ATOM 614 O O . LEU A 1 77 ? 6.127 -9.360 25.197 1.00 95.62 77 LEU A O 1
ATOM 618 N N . GLY A 1 78 ? 5.249 -11.432 25.201 1.00 95.75 78 GLY A N 1
ATOM 619 C CA . GLY A 1 78 ? 6.185 -12.031 24.256 1.00 95.75 78 GLY A CA 1
ATOM 620 C C . GLY A 1 78 ? 5.564 -12.205 22.871 1.00 95.75 78 GLY A C 1
ATOM 621 O O . GLY A 1 78 ? 4.384 -11.937 22.647 1.00 95.75 78 GLY A O 1
ATOM 622 N N . ILE A 1 79 ? 6.351 -12.715 21.923 1.00 96.06 79 ILE A N 1
ATOM 623 C CA . ILE A 1 79 ? 5.901 -12.913 20.534 1.00 96.06 79 ILE A CA 1
ATOM 624 C C . ILE A 1 79 ? 4.687 -13.849 20.440 1.00 96.06 79 ILE A C 1
ATOM 626 O O . ILE A 1 79 ? 3.773 -13.583 19.662 1.00 96.06 79 ILE A O 1
ATOM 630 N N . ALA A 1 80 ? 4.643 -14.913 21.249 1.00 95.12 80 ALA A N 1
ATOM 631 C CA . ALA A 1 80 ? 3.517 -15.848 21.266 1.00 95.12 80 ALA A CA 1
ATOM 632 C C . ALA A 1 80 ? 2.192 -15.156 21.636 1.00 95.12 80 ALA A C 1
ATOM 634 O O . ALA A 1 80 ? 1.162 -15.440 21.022 1.00 95.12 80 ALA A O 1
ATOM 63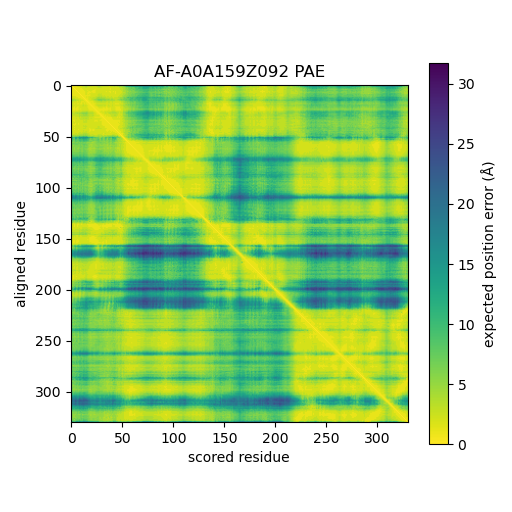5 N N . ASP A 1 81 ? 2.232 -14.202 22.570 1.00 96.12 81 ASP A N 1
ATOM 636 C CA . ASP A 1 81 ? 1.063 -13.421 22.970 1.00 96.12 81 ASP A CA 1
ATOM 637 C C . ASP A 1 81 ? 0.606 -12.502 21.832 1.00 96.12 81 ASP A C 1
ATOM 639 O O . ASP A 1 81 ? -0.578 -12.455 21.507 1.00 96.12 81 ASP A O 1
ATOM 643 N N . LEU A 1 82 ? 1.542 -11.824 21.154 1.00 96.62 82 LEU A N 1
ATOM 644 C CA . LEU A 1 82 ? 1.227 -10.960 20.007 1.00 96.62 82 LEU A CA 1
ATOM 645 C C . LEU A 1 82 ? 0.590 -11.746 18.854 1.00 96.62 82 LEU A C 1
ATOM 647 O O . LEU A 1 82 ? -0.382 -11.287 18.251 1.00 96.62 82 LEU A O 1
ATOM 651 N N . VAL A 1 83 ? 1.112 -12.944 18.569 1.00 96.00 83 VAL A N 1
ATOM 652 C CA . VAL A 1 83 ? 0.549 -13.857 17.565 1.00 96.00 83 VAL A CA 1
ATOM 653 C C . VAL A 1 83 ? -0.856 -14.310 17.971 1.00 96.00 83 VAL A C 1
ATOM 655 O O . VAL A 1 83 ? -1.761 -14.335 17.137 1.00 96.00 83 VAL A O 1
ATOM 658 N N . ALA A 1 84 ? -1.079 -14.629 19.248 1.00 96.06 84 ALA A N 1
ATOM 659 C CA . ALA A 1 84 ? -2.411 -14.970 19.739 1.00 96.06 84 ALA A CA 1
ATOM 660 C C . ALA A 1 84 ? -3.392 -13.798 19.568 1.00 96.06 84 ALA A C 1
ATOM 662 O O . ALA A 1 84 ? -4.508 -14.005 19.095 1.00 96.06 84 ALA A O 1
ATOM 663 N N . LEU A 1 85 ? -2.965 -12.568 19.872 1.00 96.19 85 LEU A N 1
ATOM 664 C CA . LEU A 1 85 ? -3.785 -11.365 19.720 1.00 96.19 85 LEU A CA 1
ATOM 665 C C . LEU A 1 85 ? -4.163 -11.087 18.259 1.00 96.19 85 LEU A C 1
ATOM 667 O O . LEU A 1 85 ? -5.330 -10.808 17.981 1.00 96.19 85 LEU A O 1
ATOM 671 N N . VAL A 1 86 ? -3.216 -11.177 17.315 1.00 95.56 86 VAL A N 1
ATOM 672 C CA . VAL A 1 86 ? -3.518 -10.924 15.894 1.00 95.56 86 VAL A CA 1
ATOM 673 C C . VAL A 1 86 ? -4.423 -12.009 15.299 1.00 95.56 86 VAL A C 1
ATOM 675 O O . VAL A 1 86 ? -5.294 -11.691 14.496 1.00 95.56 86 VAL A O 1
ATOM 678 N N . ASN A 1 87 ? -4.299 -13.265 15.744 1.00 95.06 87 ASN A N 1
ATOM 679 C CA . ASN A 1 87 ? -5.119 -14.384 15.262 1.00 95.06 87 ASN A CA 1
ATOM 680 C C . ASN A 1 87 ? -6.596 -14.312 15.689 1.00 95.06 87 ASN A C 1
ATOM 682 O O . ASN A 1 87 ? -7.430 -15.006 15.110 1.00 95.06 87 ASN A O 1
ATOM 686 N N . VAL A 1 88 ? -6.938 -13.485 16.684 1.00 95.06 88 VAL A N 1
ATOM 687 C CA . VAL A 1 88 ? -8.339 -13.205 17.054 1.00 95.06 88 VAL A CA 1
ATOM 688 C C . VAL A 1 88 ? -8.999 -12.243 16.058 1.00 95.06 88 VAL A C 1
ATOM 690 O O . VAL A 1 88 ? -10.225 -12.226 15.925 1.00 95.06 88 VAL A O 1
ATOM 693 N N . LEU A 1 89 ? -8.209 -11.432 15.349 1.00 93.56 89 LEU A N 1
ATOM 694 C CA . LEU A 1 89 ? -8.725 -10.474 14.379 1.00 93.56 89 LEU A CA 1
ATOM 695 C C . LEU A 1 89 ? -9.155 -11.179 13.078 1.00 93.56 89 LEU A C 1
ATOM 697 O O . LEU A 1 89 ? -8.566 -12.190 12.692 1.00 93.56 89 LEU A O 1
ATOM 701 N N . PRO A 1 90 ? -10.159 -10.647 12.355 1.00 92.38 90 PRO A N 1
ATOM 702 C CA . PRO A 1 90 ? -10.535 -11.181 11.050 1.00 92.38 90 PRO A CA 1
ATOM 703 C C . PRO A 1 90 ? -9.369 -11.116 10.060 1.00 92.38 90 PRO A C 1
ATOM 705 O O . PRO A 1 90 ? -8.872 -10.027 9.768 1.00 92.38 90 PRO A O 1
ATOM 708 N N . GLN A 1 91 ? -8.984 -12.265 9.506 1.00 93.88 91 GLN A N 1
ATOM 709 C CA . GLN A 1 91 ? -7.873 -12.356 8.561 1.00 93.88 91 GLN A CA 1
ATOM 710 C C . GLN A 1 91 ? -8.140 -11.556 7.284 1.00 93.88 91 GLN A C 1
ATOM 712 O O . GLN A 1 91 ? -9.180 -11.705 6.640 1.00 93.88 91 GLN A O 1
ATOM 717 N N . ASN A 1 92 ? -7.189 -10.698 6.934 1.00 94.56 92 ASN A N 1
ATOM 718 C CA . ASN A 1 92 ? -7.133 -9.935 5.698 1.00 94.56 92 ASN A CA 1
ATOM 719 C C . ASN A 1 92 ? -5.710 -9.384 5.478 1.00 94.56 92 ASN A C 1
ATOM 721 O O . ASN A 1 92 ? -4.849 -9.470 6.352 1.00 94.56 92 ASN A O 1
ATOM 725 N N . ARG A 1 93 ? -5.483 -8.710 4.346 1.00 90.94 93 ARG A N 1
ATOM 726 C CA . ARG A 1 93 ? -4.166 -8.152 3.985 1.00 90.94 93 ARG A CA 1
ATOM 727 C C . ARG A 1 93 ? -3.536 -7.227 5.037 1.00 90.94 93 ARG A C 1
ATOM 729 O O . ARG A 1 93 ? -2.317 -7.113 5.097 1.00 90.94 93 ARG A O 1
ATOM 736 N N . TRP A 1 94 ? -4.336 -6.543 5.859 1.00 94.81 94 TRP A N 1
ATOM 737 C CA . TRP A 1 94 ? -3.831 -5.659 6.911 1.00 94.81 94 TRP A CA 1
ATOM 738 C C . TRP A 1 94 ? -3.479 -6.408 8.198 1.00 94.81 94 TRP A C 1
ATOM 740 O O . TRP A 1 94 ? -2.569 -5.977 8.900 1.00 94.81 94 TRP A O 1
ATOM 750 N N . THR A 1 95 ? -4.136 -7.529 8.513 1.00 95.38 95 THR A N 1
ATOM 751 C CA . THR A 1 95 ? -3.680 -8.401 9.611 1.00 95.38 95 THR A CA 1
ATOM 752 C C . THR A 1 95 ? -2.423 -9.168 9.224 1.00 95.38 95 THR A C 1
ATOM 754 O O . THR A 1 95 ? -1.543 -9.329 10.064 1.00 95.38 95 THR A O 1
ATOM 757 N N . ASP A 1 96 ? -2.293 -9.555 7.952 1.00 93.31 96 ASP A N 1
ATOM 758 C CA . ASP A 1 96 ? -1.067 -10.166 7.422 1.00 93.31 96 ASP A CA 1
ATOM 759 C C . ASP A 1 96 ? 0.109 -9.187 7.537 1.00 93.31 96 ASP A C 1
ATOM 761 O O . ASP A 1 96 ? 1.181 -9.539 8.024 1.00 93.31 96 ASP A O 1
ATOM 765 N N . LEU A 1 97 ? -0.134 -7.913 7.210 1.00 92.50 97 LEU A N 1
ATOM 766 C CA . LEU A 1 97 ? 0.822 -6.828 7.415 1.00 92.50 97 LEU A CA 1
ATOM 767 C C . LEU A 1 97 ? 1.246 -6.698 8.889 1.00 92.50 97 LEU A C 1
ATOM 769 O O . LEU A 1 97 ? 2.431 -6.578 9.182 1.00 92.50 97 LEU A O 1
ATOM 773 N N . ILE A 1 98 ? 0.303 -6.747 9.835 1.00 96.06 98 ILE A N 1
ATOM 774 C CA . ILE A 1 98 ? 0.627 -6.715 11.273 1.00 96.06 98 ILE A CA 1
ATOM 775 C C . ILE A 1 98 ? 1.478 -7.932 11.666 1.00 96.06 98 ILE A C 1
ATOM 777 O O . ILE A 1 98 ? 2.431 -7.782 12.431 1.00 96.06 98 ILE A O 1
ATOM 781 N N . ALA A 1 99 ? 1.185 -9.117 11.123 1.00 94.88 99 ALA A N 1
ATOM 782 C CA . ALA A 1 99 ? 1.970 -10.325 11.369 1.00 94.88 99 ALA A CA 1
ATOM 783 C C . ALA A 1 99 ? 3.417 -10.206 10.851 1.00 94.88 99 ALA A C 1
ATOM 785 O O . ALA A 1 99 ? 4.339 -10.658 11.530 1.00 94.88 99 ALA A O 1
ATOM 786 N N . GLU A 1 100 ? 3.650 -9.536 9.717 1.00 92.19 100 GLU A N 1
ATOM 787 C CA . GLU A 1 100 ? 5.008 -9.191 9.257 1.00 92.19 100 GLU A CA 1
ATOM 788 C C . GLU A 1 100 ? 5.738 -8.271 10.252 1.00 92.19 100 GLU A C 1
ATOM 790 O O . GLU A 1 100 ? 6.934 -8.442 10.511 1.00 92.19 100 GLU A O 1
ATOM 795 N N . GLY A 1 101 ? 5.015 -7.315 10.846 1.00 93.81 101 GLY A N 1
ATOM 796 C CA . GLY A 1 101 ? 5.530 -6.470 11.923 1.00 93.81 101 GLY A CA 1
ATOM 797 C C . GLY A 1 101 ? 5.932 -7.293 13.146 1.00 93.81 101 GLY A C 1
ATOM 798 O O . GLY A 1 101 ? 7.051 -7.161 13.634 1.00 93.81 101 GLY A O 1
ATOM 799 N N . ILE A 1 102 ? 5.082 -8.228 13.576 1.00 95.88 102 ILE A N 1
ATOM 800 C CA . ILE A 1 102 ? 5.393 -9.158 14.675 1.00 95.88 102 ILE A CA 1
ATOM 801 C C . ILE A 1 102 ? 6.632 -10.006 14.346 1.00 95.88 102 ILE A C 1
ATOM 803 O O . ILE A 1 102 ? 7.506 -10.165 15.194 1.00 95.88 102 ILE A O 1
ATOM 807 N N . ALA A 1 103 ? 6.756 -10.515 13.118 1.00 92.56 103 ALA A N 1
ATOM 808 C CA . ALA A 1 103 ? 7.926 -11.282 12.688 1.00 92.56 103 ALA A CA 1
ATOM 809 C C . ALA A 1 103 ? 9.213 -10.437 12.655 1.00 92.56 103 ALA A C 1
ATOM 811 O O . ALA A 1 103 ? 10.311 -10.948 12.882 1.00 92.56 103 ALA A O 1
ATOM 812 N N . THR A 1 104 ? 9.095 -9.137 12.384 1.00 93.12 104 THR A N 1
ATOM 813 C CA . THR A 1 104 ? 10.216 -8.194 12.465 1.00 93.12 104 THR A CA 1
ATOM 814 C C . THR A 1 104 ? 10.634 -7.969 13.910 1.00 93.12 104 THR A C 1
ATOM 816 O O . THR A 1 104 ? 11.804 -8.177 14.227 1.00 93.12 104 THR A O 1
ATOM 819 N N . LEU A 1 105 ? 9.677 -7.694 14.796 1.00 94.62 105 LEU A N 1
ATOM 820 C CA . LEU A 1 105 ? 9.929 -7.581 16.230 1.00 94.62 105 LEU A CA 1
ATOM 821 C C . LEU A 1 105 ? 10.530 -8.869 16.812 1.00 94.62 105 LEU A C 1
ATOM 823 O O . LEU A 1 105 ? 11.431 -8.801 17.639 1.00 94.62 105 LEU A O 1
ATOM 827 N N . ALA A 1 106 ? 10.097 -10.049 16.361 1.00 93.12 106 ALA A N 1
ATOM 828 C CA . ALA A 1 106 ? 10.623 -11.330 16.835 1.00 93.12 106 ALA A CA 1
ATOM 829 C C . ALA A 1 106 ? 12.134 -11.484 16.598 1.00 93.12 106 ALA A C 1
ATOM 831 O O . ALA A 1 106 ? 12.834 -12.056 17.433 1.00 93.12 106 ALA A O 1
ATOM 832 N N . ARG A 1 107 ? 12.656 -10.933 15.494 1.00 91.12 107 ARG A N 1
ATOM 833 C CA . ARG A 1 107 ? 14.101 -10.924 15.208 1.00 91.12 107 ARG A CA 1
ATOM 834 C C . ARG A 1 107 ? 14.882 -10.018 16.163 1.00 91.12 107 ARG A C 1
ATOM 836 O O . ARG A 1 107 ? 16.057 -10.280 16.400 1.00 91.12 107 ARG A O 1
ATOM 843 N N . GLU A 1 108 ? 14.245 -8.981 16.703 1.00 89.94 108 GLU A N 1
ATOM 844 C CA . GLU A 1 108 ? 14.846 -8.030 17.650 1.00 89.94 108 GLU A CA 1
ATOM 845 C C . GLU A 1 108 ? 14.716 -8.501 19.106 1.00 89.94 108 GLU A C 1
ATOM 847 O O . GLU A 1 108 ? 15.662 -8.400 19.889 1.00 89.94 108 GLU A O 1
ATOM 852 N N . LEU A 1 109 ? 13.548 -9.035 19.468 1.00 87.50 109 LEU A N 1
ATOM 853 C CA . LEU A 1 109 ? 13.189 -9.398 20.837 1.00 87.50 109 LEU A CA 1
ATOM 854 C C . LEU A 1 109 ? 13.661 -10.809 21.230 1.00 87.50 109 LEU A C 1
ATOM 856 O O . LEU A 1 109 ? 13.909 -11.061 22.413 1.00 87.50 109 LEU A O 1
ATOM 860 N N . ALA A 1 110 ? 13.822 -11.712 20.253 1.00 84.12 110 ALA A N 1
ATOM 861 C CA . ALA A 1 110 ? 14.046 -13.143 20.466 1.00 84.12 110 ALA A CA 1
ATOM 862 C C . ALA A 1 110 ? 12.993 -13.731 21.433 1.00 84.12 110 ALA A C 1
ATOM 864 O O . ALA A 1 110 ? 11.797 -13.584 21.190 1.00 84.12 110 ALA A O 1
ATOM 865 N N . ASP A 1 111 ? 13.421 -14.342 22.542 1.00 83.50 111 ASP A N 1
ATOM 866 C CA . ASP A 1 111 ? 12.534 -14.989 23.525 1.00 83.50 111 ASP A CA 1
ATOM 867 C C . ASP A 1 111 ? 12.141 -14.072 24.700 1.00 83.50 111 ASP A C 1
ATOM 869 O O . ASP A 1 111 ? 11.612 -14.531 25.715 1.00 83.50 111 ASP A O 1
ATOM 873 N N . LYS A 1 112 ? 12.447 -12.771 24.621 1.00 91.44 112 LYS A N 1
ATOM 874 C CA . LYS A 1 112 ? 12.150 -11.819 25.699 1.00 91.44 112 LYS A CA 1
ATOM 875 C C . LYS A 1 112 ? 10.700 -11.338 25.638 1.00 91.44 112 LYS A C 1
ATOM 877 O O . LYS A 1 112 ? 10.023 -11.439 24.618 1.00 91.44 112 LYS A O 1
ATOM 882 N N . THR A 1 113 ? 10.241 -10.768 26.744 1.00 94.75 113 THR A N 1
ATOM 883 C CA . THR A 1 113 ? 8.977 -10.033 26.816 1.00 94.75 113 THR A CA 1
ATOM 884 C C . THR A 1 113 ? 9.238 -8.529 26.823 1.00 94.75 113 THR A C 1
ATOM 886 O O . THR A 1 113 ? 10.317 -8.076 27.218 1.00 94.75 113 THR A O 1
ATOM 889 N N . MET A 1 114 ? 8.256 -7.751 26.370 1.00 94.94 114 MET A N 1
ATOM 890 C CA . MET A 1 114 ? 8.319 -6.292 26.308 1.00 94.94 114 MET A CA 1
ATOM 891 C C . MET A 1 114 ? 7.079 -5.679 26.985 1.00 94.94 114 MET A C 1
ATOM 893 O O . MET A 1 114 ? 5.980 -6.222 26.831 1.00 94.94 114 MET A O 1
ATOM 897 N N . PRO A 1 115 ? 7.221 -4.570 27.737 1.00 97.00 115 PRO A N 1
ATOM 898 C CA . PRO A 1 115 ? 6.082 -3.821 28.257 1.00 97.00 115 PRO A CA 1
ATOM 899 C C . PRO A 1 115 ? 5.137 -3.349 27.151 1.00 97.00 115 PRO A C 1
ATOM 901 O O . PRO A 1 115 ? 5.570 -2.909 26.087 1.00 97.00 115 PRO A O 1
ATOM 904 N N . VAL A 1 116 ? 3.831 -3.372 27.425 1.00 96.94 116 VAL A N 1
ATOM 905 C CA . VAL A 1 116 ? 2.805 -2.893 26.482 1.00 96.94 116 VAL A CA 1
ATOM 906 C C . VAL A 1 116 ? 3.057 -1.471 25.950 1.00 96.94 116 VAL A C 1
ATOM 908 O O . VAL A 1 116 ? 2.869 -1.272 24.748 1.00 96.94 116 VAL A O 1
ATOM 911 N N . PRO A 1 117 ? 3.467 -0.469 26.756 1.00 96.81 117 PRO A N 1
ATOM 912 C CA . PRO A 1 117 ? 3.761 0.867 26.234 1.00 96.81 117 PRO A CA 1
ATOM 913 C C . PRO A 1 117 ? 4.849 0.866 25.155 1.00 96.81 117 PRO A C 1
ATOM 915 O O . PRO A 1 117 ? 4.650 1.476 24.104 1.00 96.81 117 PRO A O 1
ATOM 918 N N . ASP A 1 118 ? 5.927 0.115 25.383 1.00 96.50 118 ASP A N 1
ATOM 919 C CA . ASP A 1 118 ? 7.065 0.011 24.468 1.00 96.50 118 ASP A CA 1
ATOM 920 C C . ASP A 1 118 ? 6.658 -0.722 23.182 1.00 96.50 118 ASP A C 1
ATOM 922 O O . ASP A 1 118 ? 7.003 -0.292 22.085 1.00 96.50 118 ASP A O 1
ATOM 926 N N . LEU A 1 119 ? 5.827 -1.768 23.288 1.00 96.88 119 LEU A N 1
ATOM 927 C CA . LEU A 1 119 ? 5.248 -2.452 22.124 1.00 96.88 119 LEU A CA 1
ATOM 928 C C . LEU A 1 119 ? 4.414 -1.494 21.268 1.00 96.88 119 LEU A C 1
ATOM 930 O O . LEU A 1 119 ? 4.526 -1.469 20.045 1.00 96.88 119 LEU A O 1
ATOM 934 N N . VAL A 1 120 ? 3.559 -0.694 21.904 1.00 96.75 120 VAL A N 1
ATOM 935 C CA . VAL A 1 120 ? 2.702 0.277 21.214 1.00 96.75 120 VAL A CA 1
ATOM 936 C C . VAL A 1 120 ? 3.534 1.353 20.515 1.00 96.75 120 VAL A C 1
ATOM 938 O O . VAL A 1 120 ? 3.187 1.746 19.400 1.00 96.75 120 VAL A O 1
ATOM 941 N N . GLU A 1 121 ? 4.604 1.833 21.148 1.00 96.56 121 GLU A N 1
ATOM 942 C CA . GLU A 1 121 ? 5.549 2.771 20.538 1.00 96.56 121 GLU A CA 1
ATOM 943 C C . GLU A 1 121 ? 6.274 2.133 19.349 1.00 96.56 121 GLU A C 1
ATOM 945 O O . GLU A 1 121 ? 6.233 2.690 18.250 1.00 96.56 121 GLU A O 1
ATOM 950 N N . TRP A 1 122 ? 6.800 0.920 19.523 1.00 96.56 122 TRP A N 1
ATOM 951 C CA . TRP A 1 122 ? 7.475 0.162 18.471 1.00 96.56 122 TRP A CA 1
ATOM 952 C C . TRP A 1 122 ? 6.579 -0.021 17.237 1.00 96.56 122 TRP A C 1
ATOM 954 O O . TRP A 1 122 ? 6.972 0.318 16.122 1.00 96.56 122 TRP A O 1
ATOM 964 N N . PHE A 1 123 ? 5.322 -0.454 17.411 1.00 96.44 123 PHE A N 1
ATOM 965 C CA . PHE A 1 123 ? 4.385 -0.591 16.286 1.00 96.44 123 PHE A CA 1
ATOM 966 C C . PHE A 1 123 ? 4.020 0.759 15.654 1.00 96.44 123 PHE A C 1
ATOM 968 O O . PHE A 1 123 ? 3.745 0.820 14.452 1.00 96.44 123 PHE A O 1
ATOM 975 N N . ALA A 1 124 ? 4.018 1.852 16.424 1.00 94.00 124 ALA A N 1
ATOM 976 C CA . ALA A 1 124 ? 3.788 3.186 15.881 1.00 94.00 124 ALA A CA 1
ATOM 977 C C . ALA A 1 124 ? 4.940 3.625 14.972 1.00 94.00 124 ALA A C 1
ATOM 979 O O . ALA A 1 124 ? 4.679 4.167 13.897 1.00 94.00 124 ALA A O 1
ATOM 980 N N . GLU A 1 125 ? 6.186 3.372 15.365 1.00 93.06 125 GLU A N 1
ATOM 981 C CA . GLU A 1 125 ? 7.379 3.642 14.558 1.00 93.06 125 GLU A CA 1
ATOM 982 C C . GLU A 1 125 ? 7.436 2.745 13.325 1.00 93.06 125 GLU A C 1
ATOM 984 O O . GLU A 1 125 ? 7.418 3.251 12.200 1.00 93.06 125 GLU A O 1
ATOM 989 N N . TRP A 1 126 ? 7.327 1.431 13.520 1.00 93.81 126 TRP A N 1
ATOM 990 C CA . TRP A 1 126 ? 7.301 0.448 12.440 1.00 93.81 126 TRP A CA 1
ATOM 991 C C . TRP A 1 126 ? 6.227 0.768 11.388 1.00 93.81 126 TRP A C 1
ATOM 993 O O . TRP A 1 126 ? 6.482 0.703 10.185 1.00 93.81 126 TRP A O 1
ATOM 1003 N N . SER A 1 127 ? 5.031 1.199 11.808 1.00 91.62 127 SER A N 1
ATOM 1004 C CA . SER A 1 127 ? 3.947 1.563 10.882 1.00 91.62 127 SER A CA 1
ATOM 1005 C C . SER A 1 127 ? 4.264 2.778 9.996 1.00 91.62 127 SER A C 1
ATOM 1007 O O . SER A 1 127 ? 3.687 2.919 8.912 1.00 91.62 127 SER A O 1
ATOM 1009 N N . ARG A 1 128 ? 5.152 3.679 10.441 1.00 87.00 128 ARG A N 1
ATOM 1010 C CA . ARG A 1 128 ? 5.608 4.829 9.645 1.00 87.00 128 ARG A CA 1
ATOM 1011 C C . ARG A 1 128 ? 6.633 4.386 8.611 1.00 87.00 128 ARG A C 1
ATOM 1013 O O . ARG A 1 128 ? 6.497 4.779 7.453 1.00 87.00 128 ARG A O 1
ATOM 1020 N N . ASP A 1 129 ? 7.577 3.546 9.014 1.00 85.75 129 ASP A N 1
ATOM 1021 C CA . ASP A 1 129 ? 8.676 3.090 8.161 1.00 85.75 129 ASP A CA 1
ATOM 1022 C C . ASP A 1 129 ? 8.179 2.130 7.079 1.00 85.75 129 ASP A C 1
ATOM 1024 O O . ASP A 1 129 ? 8.424 2.345 5.890 1.00 85.75 129 ASP A O 1
ATOM 1028 N N . THR A 1 130 ? 7.334 1.172 7.463 1.00 82.69 130 THR A N 1
ATOM 1029 C CA . THR A 1 130 ? 6.729 0.169 6.568 1.00 82.69 130 THR A CA 1
ATOM 1030 C C . THR A 1 130 ? 5.939 0.792 5.423 1.00 82.69 130 THR A C 1
ATOM 1032 O O . THR A 1 130 ? 5.838 0.235 4.332 1.00 82.69 130 THR A O 1
ATOM 1035 N N . ARG A 1 131 ? 5.381 1.989 5.632 1.00 76.62 131 ARG A N 1
ATOM 1036 C CA . ARG A 1 131 ? 4.655 2.724 4.591 1.00 76.62 131 ARG A CA 1
ATOM 1037 C C . ARG A 1 131 ? 5.546 3.095 3.399 1.00 76.62 131 ARG A C 1
ATOM 1039 O O . ARG A 1 131 ? 5.024 3.389 2.325 1.00 76.62 131 ARG A O 1
ATOM 1046 N N . SER A 1 132 ? 6.857 3.162 3.614 1.00 71.19 132 SER A N 1
ATOM 1047 C CA . SER A 1 132 ? 7.849 3.580 2.626 1.00 71.19 132 SER A CA 1
ATOM 1048 C C . SER A 1 132 ? 8.587 2.414 1.964 1.00 71.19 132 SER A C 1
ATOM 1050 O O . SER A 1 132 ? 9.316 2.637 0.998 1.00 71.19 132 SER A O 1
ATOM 1052 N N . GLU A 1 133 ? 8.385 1.188 2.450 1.00 81.38 133 GLU A N 1
ATOM 1053 C CA . GLU A 1 133 ? 9.088 0.010 1.955 1.00 81.38 133 GLU A CA 1
ATOM 1054 C C . GLU A 1 133 ? 8.475 -0.532 0.664 1.00 81.38 133 GLU A C 1
ATOM 1056 O O . GLU A 1 133 ? 7.259 -0.672 0.531 1.00 81.38 133 GLU A O 1
ATOM 1061 N N . GLN A 1 134 ? 9.349 -0.892 -0.274 1.00 85.06 134 GLN A N 1
ATOM 1062 C CA . GLN A 1 134 ? 8.989 -1.643 -1.468 1.00 85.06 134 GLN A CA 1
ATOM 1063 C C . GLN A 1 134 ? 8.755 -3.116 -1.102 1.00 85.06 134 GLN A C 1
ATOM 1065 O O . GLN A 1 134 ? 9.596 -3.744 -0.461 1.00 85.06 134 GLN A O 1
ATOM 1070 N N . ARG A 1 135 ? 7.640 -3.689 -1.557 1.00 85.00 135 ARG A N 1
ATOM 1071 C CA . ARG A 1 135 ? 7.201 -5.065 -1.263 1.00 85.00 135 ARG A CA 1
ATOM 1072 C C . ARG A 1 135 ? 7.159 -5.961 -2.502 1.00 85.00 135 ARG A C 1
ATOM 1074 O O . ARG A 1 135 ? 7.222 -7.180 -2.383 1.00 85.00 135 ARG A O 1
ATOM 1081 N N . GLY A 1 136 ? 7.105 -5.378 -3.693 1.00 92.38 136 GLY A N 1
ATOM 1082 C CA . GLY A 1 136 ? 7.129 -6.078 -4.974 1.00 92.38 136 GLY A CA 1
ATOM 1083 C C . GLY A 1 136 ? 7.959 -5.354 -6.023 1.00 92.38 136 GLY A C 1
ATOM 1084 O O . GLY A 1 136 ? 8.741 -4.462 -5.714 1.00 92.38 136 GLY A O 1
ATOM 1085 N N . LEU A 1 137 ? 7.788 -5.734 -7.287 1.00 96.38 137 LEU A N 1
ATOM 1086 C CA . LEU A 1 137 ? 8.405 -5.056 -8.419 1.00 96.38 137 LEU A CA 1
ATOM 1087 C C . LEU A 1 137 ? 7.961 -3.591 -8.468 1.00 96.38 137 LEU A C 1
ATOM 1089 O O . LEU A 1 137 ? 6.782 -3.317 -8.703 1.00 96.38 137 LEU A O 1
ATOM 1093 N N . LEU A 1 138 ? 8.897 -2.649 -8.334 1.00 95.88 138 LEU A N 1
ATOM 1094 C CA . LEU A 1 138 ? 8.550 -1.232 -8.356 1.00 95.88 138 LEU A CA 1
ATOM 1095 C C . LEU A 1 138 ? 8.532 -0.668 -9.779 1.00 95.88 138 LEU A C 1
ATOM 1097 O O . LEU A 1 138 ? 9.529 -0.676 -10.505 1.00 95.88 138 LEU A O 1
ATOM 1101 N N . LEU A 1 139 ? 7.386 -0.122 -10.170 1.00 95.50 139 LEU A N 1
ATOM 1102 C CA . LEU A 1 139 ? 7.183 0.587 -11.425 1.00 95.50 139 LEU A CA 1
ATOM 1103 C C . LEU A 1 139 ? 7.226 2.092 -11.170 1.00 95.50 139 LEU A C 1
ATOM 1105 O O . LEU A 1 139 ? 6.385 2.652 -10.461 1.00 95.50 139 LEU A O 1
ATOM 1109 N N . LEU A 1 140 ? 8.196 2.779 -11.768 1.00 95.56 140 LEU A N 1
ATOM 1110 C CA . LEU A 1 140 ? 8.411 4.198 -11.503 1.00 95.56 140 LEU A CA 1
ATOM 1111 C C . LEU A 1 140 ? 8.917 4.974 -12.711 1.00 95.56 140 LEU A C 1
ATOM 1113 O O . LEU A 1 140 ? 9.478 4.436 -13.665 1.00 95.56 140 LEU A O 1
ATOM 1117 N N . THR A 1 141 ? 8.715 6.287 -12.670 1.00 93.69 141 THR A N 1
ATOM 1118 C CA . THR A 1 141 ? 9.340 7.180 -13.647 1.00 93.69 141 THR A CA 1
ATOM 1119 C C . THR A 1 141 ? 10.767 7.517 -13.229 1.00 93.69 141 THR A C 1
ATOM 1121 O O . THR A 1 141 ? 11.069 7.559 -12.037 1.00 93.69 141 THR A O 1
ATOM 1124 N N . ALA A 1 142 ? 11.640 7.840 -14.183 1.00 92.00 142 ALA A N 1
ATOM 1125 C CA . ALA A 1 142 ? 13.019 8.242 -13.888 1.00 92.00 142 ALA A CA 1
ATOM 1126 C C . ALA A 1 142 ? 13.102 9.425 -12.903 1.00 92.00 142 ALA A C 1
ATOM 1128 O O . ALA A 1 142 ? 13.987 9.466 -12.054 1.00 92.00 142 ALA A O 1
ATOM 1129 N N . HIS A 1 143 ? 12.128 10.341 -12.943 1.00 89.69 143 HIS A N 1
ATOM 1130 C CA . HIS A 1 143 ? 12.009 11.439 -11.979 1.00 89.69 143 HIS A CA 1
ATOM 1131 C C . HIS A 1 143 ? 11.777 10.951 -10.544 1.00 89.69 143 HIS A C 1
ATOM 1133 O O . HIS A 1 143 ? 12.337 11.509 -9.604 1.00 89.69 143 HIS A O 1
ATOM 1139 N N . ARG A 1 144 ? 10.953 9.910 -10.372 1.00 90.19 144 ARG A N 1
ATOM 1140 C CA . ARG A 1 144 ? 10.655 9.300 -9.067 1.00 90.19 144 ARG A CA 1
ATOM 1141 C C . ARG A 1 144 ? 11.763 8.387 -8.565 1.00 90.19 144 ARG A C 1
ATOM 1143 O O . ARG A 1 144 ? 11.793 8.099 -7.381 1.00 90.19 144 ARG A O 1
ATOM 1150 N N . ALA A 1 145 ? 12.662 7.961 -9.444 1.00 90.62 145 ALA A N 1
ATOM 1151 C CA . ALA A 1 145 ? 13.747 7.071 -9.073 1.00 90.62 145 ALA A CA 1
ATOM 1152 C C . ALA A 1 145 ? 14.855 7.779 -8.277 1.00 90.62 145 ALA A C 1
ATOM 1154 O O . ALA A 1 145 ? 15.640 7.116 -7.614 1.00 90.62 145 ALA A O 1
ATOM 1155 N N . LYS A 1 146 ? 14.940 9.117 -8.311 1.00 87.62 146 LYS A N 1
ATOM 1156 C CA . LYS A 1 146 ? 16.006 9.874 -7.637 1.00 87.62 146 LYS A CA 1
ATOM 1157 C C . LYS A 1 146 ? 16.080 9.543 -6.138 1.00 87.62 146 LYS A C 1
ATOM 1159 O O . LYS A 1 146 ? 15.113 9.746 -5.416 1.00 87.62 146 LYS A O 1
ATOM 1164 N N . GLY A 1 147 ? 17.262 9.125 -5.681 1.00 86.38 147 GLY A N 1
ATOM 1165 C CA . GLY A 1 147 ? 17.522 8.790 -4.274 1.00 86.38 147 GLY A CA 1
ATOM 1166 C C . GLY A 1 147 ? 17.150 7.359 -3.881 1.00 86.38 147 GLY A C 1
ATOM 1167 O O . GLY A 1 147 ? 17.458 6.959 -2.768 1.00 86.38 147 GLY A O 1
ATOM 1168 N N . LEU A 1 148 ? 16.542 6.592 -4.788 1.00 91.88 148 LEU A N 1
ATOM 1169 C CA . LEU A 1 148 ? 16.312 5.159 -4.623 1.00 91.88 148 LEU A CA 1
ATOM 1170 C C . LEU A 1 148 ? 17.462 4.369 -5.251 1.00 91.88 148 LEU A C 1
ATOM 1172 O O . LEU A 1 148 ? 18.187 4.897 -6.100 1.00 91.88 148 LEU A O 1
ATOM 1176 N N . GLU A 1 149 ? 17.601 3.109 -4.862 1.00 94.12 149 GLU A N 1
ATOM 1177 C CA . GLU A 1 149 ? 18.509 2.143 -5.477 1.00 94.12 149 GLU A CA 1
ATOM 1178 C C . GLU A 1 149 ? 17.836 0.775 -5.542 1.00 94.12 149 GLU A C 1
ATOM 1180 O O . GLU A 1 149 ? 17.045 0.423 -4.670 1.00 94.12 149 GLU A O 1
ATOM 1185 N N . PHE A 1 150 ? 18.174 0.006 -6.571 1.00 96.12 150 PHE A N 1
ATOM 1186 C CA . PHE A 1 150 ? 17.615 -1.313 -6.837 1.00 96.12 150 PHE A CA 1
ATOM 1187 C C . PHE A 1 150 ? 18.735 -2.249 -7.281 1.00 96.12 150 PHE A C 1
ATOM 1189 O O . PHE A 1 150 ? 19.688 -1.819 -7.939 1.00 96.12 150 PHE A O 1
ATOM 1196 N N . ASP A 1 151 ? 18.615 -3.531 -6.960 1.00 96.25 151 ASP A N 1
ATOM 1197 C CA . ASP A 1 151 ? 19.584 -4.528 -7.404 1.00 96.25 151 ASP A CA 1
ATOM 1198 C C . ASP A 1 151 ? 19.452 -4.735 -8.918 1.00 96.25 151 ASP A C 1
ATOM 1200 O O . ASP A 1 151 ? 20.432 -4.584 -9.652 1.00 96.25 151 ASP A O 1
ATOM 1204 N N . ASP A 1 152 ? 18.230 -4.952 -9.406 1.00 97.06 152 ASP A N 1
ATOM 1205 C CA . ASP A 1 152 ? 17.960 -5.253 -10.812 1.00 97.06 152 ASP A CA 1
ATOM 1206 C C . ASP A 1 152 ? 16.991 -4.242 -11.425 1.00 97.06 152 ASP A C 1
ATOM 1208 O O . ASP A 1 152 ? 15.859 -4.072 -10.970 1.00 97.06 152 ASP A O 1
ATOM 1212 N N . VAL A 1 153 ? 17.417 -3.571 -12.495 1.00 97.56 153 VAL A N 1
ATOM 1213 C CA . VAL A 1 153 ? 16.620 -2.534 -13.157 1.00 97.56 153 VAL A CA 1
ATOM 1214 C C . VAL A 1 153 ? 16.456 -2.823 -14.637 1.00 97.56 153 VAL A C 1
ATOM 1216 O O . VAL A 1 153 ? 17.426 -3.045 -15.365 1.00 97.56 153 VAL A O 1
ATOM 1219 N N . VAL A 1 154 ? 15.216 -2.704 -15.111 1.00 96.94 154 VAL A N 1
ATOM 1220 C CA . VAL A 1 154 ? 14.923 -2.581 -16.539 1.00 96.94 154 VAL A CA 1
ATOM 1221 C C . VAL A 1 154 ? 14.474 -1.164 -16.866 1.00 96.94 154 VAL A C 1
ATOM 1223 O O . VAL A 1 154 ? 13.487 -0.671 -16.326 1.00 96.94 154 VAL A O 1
ATOM 1226 N N . ILE A 1 155 ? 15.142 -0.516 -17.816 1.00 95.19 155 ILE A N 1
ATOM 1227 C CA . ILE A 1 155 ? 14.705 0.773 -18.359 1.00 95.19 155 ILE A CA 1
ATOM 1228 C C . ILE A 1 155 ? 13.894 0.525 -19.637 1.00 95.19 155 ILE A C 1
ATOM 1230 O O . ILE A 1 155 ? 14.381 -0.092 -20.588 1.00 95.19 155 ILE A O 1
ATOM 1234 N N . LEU A 1 156 ? 12.645 0.997 -19.673 1.00 93.12 156 LEU A N 1
ATOM 1235 C CA . LEU A 1 156 ? 11.773 0.864 -20.841 1.00 93.12 156 LEU A CA 1
ATOM 1236 C C . LEU A 1 156 ? 12.244 1.729 -22.013 1.00 93.12 156 LEU A C 1
ATOM 1238 O O . LEU A 1 156 ? 12.793 2.819 -21.835 1.00 93.12 156 LEU A O 1
ATOM 1242 N N . ASN A 1 157 ? 11.916 1.289 -23.230 1.00 84.25 157 ASN A N 1
ATOM 1243 C CA . ASN A 1 157 ? 12.030 2.143 -24.406 1.00 84.25 157 ASN A CA 1
ATOM 1244 C C . ASN A 1 157 ? 11.104 3.358 -24.225 1.00 84.25 157 ASN A C 1
ATOM 1246 O O . ASN A 1 157 ? 9.944 3.195 -23.831 1.00 84.25 157 ASN A O 1
ATOM 1250 N N . GLY A 1 158 ? 11.598 4.570 -24.490 1.00 71.38 158 GLY A N 1
ATOM 1251 C CA . GLY A 1 158 ? 11.068 5.747 -23.797 1.00 71.38 158 GLY A CA 1
ATOM 1252 C C . GLY A 1 158 ? 11.174 7.104 -24.481 1.00 71.38 158 GLY A C 1
ATOM 1253 O O . GLY A 1 158 ? 10.923 8.089 -23.795 1.00 71.38 158 GLY A O 1
ATOM 1254 N N . SER A 1 159 ? 11.531 7.197 -25.770 1.00 73.75 159 SER A N 1
ATOM 1255 C CA . SER A 1 159 ? 11.837 8.494 -26.415 1.00 73.75 159 SER A CA 1
ATOM 1256 C C . SER A 1 159 ? 12.789 9.326 -25.541 1.00 73.75 159 SER A C 1
ATOM 1258 O O . SER A 1 159 ? 12.487 10.454 -25.154 1.00 73.75 159 SER A O 1
ATOM 1260 N N . TRP A 1 160 ? 13.911 8.719 -25.137 1.00 81.25 160 TRP A N 1
ATOM 1261 C CA . TRP A 1 160 ? 14.924 9.294 -24.234 1.00 81.25 160 TRP A CA 1
ATOM 1262 C C . TRP A 1 160 ? 15.705 10.473 -24.842 1.00 81.25 160 TRP A C 1
ATOM 1264 O O . TRP A 1 160 ? 16.661 10.966 -24.260 1.00 81.25 160 TRP A O 1
ATOM 1274 N N . ASP A 1 161 ? 15.281 10.918 -26.016 1.00 75.25 161 ASP A N 1
ATOM 1275 C CA . ASP A 1 161 ? 15.774 12.020 -26.830 1.00 75.25 161 ASP A CA 1
ATOM 1276 C C . ASP A 1 161 ? 14.792 13.203 -26.901 1.00 75.25 161 ASP A C 1
ATOM 1278 O O . ASP A 1 161 ? 15.193 14.304 -27.267 1.00 75.25 161 ASP A O 1
ATOM 1282 N N . ALA A 1 162 ? 13.518 13.017 -26.531 1.00 74.69 162 ALA A N 1
ATOM 1283 C CA . ALA A 1 162 ? 12.534 14.099 -26.575 1.00 74.69 162 ALA A CA 1
ATOM 1284 C C . ALA A 1 162 ? 12.841 15.178 -25.520 1.00 74.69 162 ALA A C 1
ATOM 1286 O O . ALA A 1 162 ? 13.201 14.852 -24.390 1.00 74.69 162 ALA A O 1
ATOM 1287 N N . LEU A 1 163 ? 12.645 16.453 -25.843 1.00 72.62 163 LEU A N 1
ATOM 1288 C CA . LEU A 1 163 ? 12.776 17.564 -24.893 1.00 72.62 163 LEU A CA 1
ATOM 1289 C C . LEU A 1 163 ? 11.409 17.935 -24.316 1.00 72.62 163 LEU A C 1
ATOM 1291 O O . LEU A 1 163 ? 10.419 17.977 -25.049 1.00 72.62 163 LEU A O 1
ATOM 1295 N N . SER A 1 164 ? 11.339 18.207 -23.013 1.00 69.69 164 SER A N 1
ATOM 1296 C CA . SER A 1 164 ? 10.144 18.801 -22.401 1.00 69.69 164 SER A CA 1
ATOM 1297 C C . SER A 1 164 ? 10.206 20.334 -22.504 1.00 69.69 164 SER A C 1
ATOM 1299 O O . SER A 1 164 ? 11.261 20.915 -22.766 1.00 69.69 164 SER A O 1
ATOM 1301 N N . LYS A 1 165 ? 9.068 21.027 -22.337 1.00 68.44 165 LYS A N 1
ATOM 1302 C CA . LYS A 1 165 ? 9.012 22.497 -22.468 1.00 68.44 165 LYS A CA 1
ATOM 1303 C C . LYS A 1 165 ? 9.954 23.176 -21.464 1.00 68.44 165 LYS A C 1
ATOM 1305 O O . LYS A 1 165 ? 9.776 23.010 -20.263 1.00 68.44 165 LYS A O 1
ATOM 1310 N N . GLY A 1 166 ? 10.890 23.981 -21.970 1.00 68.00 166 GLY A N 1
ATOM 1311 C CA . GLY A 1 166 ? 11.835 24.755 -21.155 1.00 68.00 166 GLY A CA 1
ATOM 1312 C C . GLY A 1 166 ? 13.059 23.976 -20.663 1.00 68.00 166 GLY A C 1
ATOM 1313 O O . GLY A 1 166 ? 13.833 24.520 -19.882 1.00 68.00 166 GLY A O 1
ATOM 1314 N N . GLU A 1 167 ? 13.245 22.729 -21.100 1.00 78.31 167 GLU A N 1
ATOM 1315 C CA . GLU A 1 167 ? 14.437 21.941 -20.783 1.00 78.31 167 GLU A CA 1
ATOM 1316 C C . GLU A 1 167 ? 15.593 22.246 -21.744 1.00 78.31 167 GLU A C 1
ATOM 1318 O O . GLU A 1 167 ? 15.388 22.457 -22.941 1.00 78.31 167 GLU A O 1
ATOM 1323 N N . ASP A 1 168 ? 16.823 22.232 -21.225 1.00 82.81 168 ASP A N 1
ATOM 1324 C CA . ASP A 1 168 ? 18.023 22.265 -22.058 1.00 82.81 168 ASP A CA 1
ATOM 1325 C C . ASP A 1 168 ? 18.242 20.939 -22.802 1.00 82.81 168 ASP A C 1
ATOM 1327 O O . ASP A 1 168 ? 17.714 19.888 -22.429 1.00 82.81 168 ASP A O 1
ATOM 1331 N N . ALA A 1 169 ? 19.074 20.992 -23.846 1.00 80.38 169 ALA A N 1
ATOM 1332 C CA . ALA A 1 169 ? 19.344 19.873 -24.745 1.00 80.38 169 ALA A CA 1
ATOM 1333 C C . ALA A 1 169 ? 19.879 18.605 -24.045 1.00 80.38 169 ALA A C 1
ATOM 1335 O O . ALA A 1 169 ? 19.697 17.502 -24.563 1.00 80.38 169 ALA A O 1
ATOM 1336 N N . ASP A 1 170 ? 20.508 18.734 -22.871 1.00 84.12 170 ASP A N 1
ATOM 1337 C CA . ASP A 1 170 ? 21.075 17.609 -22.125 1.00 84.12 170 ASP A CA 1
ATOM 1338 C C . ASP A 1 170 ? 20.136 17.062 -21.040 1.00 84.12 170 ASP A C 1
ATOM 1340 O O . ASP A 1 170 ? 20.431 16.022 -20.443 1.00 84.12 170 ASP A O 1
ATOM 1344 N N . ALA A 1 171 ? 18.979 17.685 -20.792 1.00 85.12 171 ALA A N 1
ATOM 1345 C CA . ALA A 1 171 ? 18.027 17.211 -19.788 1.00 85.12 171 ALA A CA 1
ATOM 1346 C C . ALA A 1 171 ? 17.597 15.740 -19.985 1.00 85.12 171 ALA A C 1
ATOM 1348 O O . ALA A 1 171 ? 17.629 14.989 -19.003 1.00 85.12 171 ALA A O 1
ATOM 1349 N N . PRO A 1 172 ? 17.298 15.253 -21.211 1.00 85.25 172 PRO A N 1
ATOM 1350 C CA . PRO A 1 172 ? 16.931 13.851 -21.419 1.00 85.25 172 PRO A CA 1
ATOM 1351 C C . PRO A 1 172 ? 18.084 12.889 -21.105 1.00 85.25 172 PRO A C 1
ATOM 1353 O O . PRO A 1 172 ? 17.869 11.826 -20.517 1.00 85.25 172 PRO A O 1
ATOM 1356 N N . ARG A 1 173 ? 19.326 13.289 -21.412 1.00 88.06 173 ARG A N 1
ATOM 1357 C CA . ARG A 1 173 ? 20.534 12.521 -21.074 1.00 88.06 173 ARG A CA 1
ATOM 1358 C C . ARG A 1 173 ? 20.763 12.471 -19.570 1.00 88.06 173 ARG A C 1
ATOM 1360 O O . ARG A 1 173 ? 21.038 11.395 -19.046 1.00 88.06 173 ARG A O 1
ATOM 1367 N N . ARG A 1 174 ? 20.605 13.595 -18.861 1.00 90.38 174 ARG A N 1
ATOM 1368 C CA . ARG A 1 174 ? 20.706 13.631 -17.393 1.00 90.38 174 ARG A CA 1
ATOM 1369 C C . ARG A 1 174 ? 19.637 12.766 -16.741 1.00 90.38 174 ARG A C 1
ATOM 1371 O O . ARG A 1 174 ? 19.945 12.025 -15.814 1.00 90.38 174 ARG A O 1
ATOM 1378 N N . LEU A 1 175 ? 18.404 12.810 -17.240 1.00 89.62 175 LEU A N 1
ATOM 1379 C CA . LEU A 1 175 ? 17.321 11.972 -16.730 1.00 89.62 175 LEU A CA 1
ATOM 1380 C C . LEU A 1 175 ? 17.606 10.477 -16.951 1.00 89.62 175 LEU A C 1
ATOM 1382 O O . LEU A 1 175 ? 17.396 9.668 -16.049 1.00 89.62 175 LEU A O 1
ATOM 1386 N N . PHE A 1 176 ? 18.127 10.110 -18.123 1.00 91.19 176 PHE A N 1
ATOM 1387 C CA . PHE A 1 176 ? 18.547 8.739 -18.411 1.00 91.19 176 PHE A CA 1
ATOM 1388 C C . PHE A 1 176 ? 19.709 8.293 -17.512 1.00 91.19 176 PHE A C 1
ATOM 1390 O O . PHE A 1 176 ? 19.676 7.198 -16.955 1.00 91.19 176 PHE A O 1
ATOM 1397 N N . TYR A 1 177 ? 20.694 9.165 -17.287 1.00 92.06 177 TYR A N 1
ATOM 1398 C CA . TYR A 1 177 ? 21.787 8.922 -16.345 1.00 92.06 177 TYR A CA 1
ATOM 1399 C C . TYR A 1 177 ? 21.280 8.732 -14.906 1.00 92.06 177 TYR A C 1
ATOM 1401 O O . TYR A 1 177 ? 21.731 7.829 -14.200 1.00 92.06 177 TYR A O 1
ATOM 1409 N N . VAL A 1 178 ? 20.285 9.515 -14.472 1.00 93.38 178 VAL A N 1
ATOM 1410 C CA . VAL A 1 178 ? 19.628 9.314 -13.171 1.00 93.38 178 VAL A CA 1
ATOM 1411 C C . VAL A 1 178 ? 19.036 7.915 -13.072 1.00 93.38 178 VAL A C 1
ATOM 1413 O O . VAL A 1 178 ? 19.238 7.291 -12.040 1.00 93.38 178 VAL A O 1
ATOM 1416 N N . ALA A 1 179 ? 18.370 7.405 -14.112 1.00 93.19 179 ALA A N 1
ATOM 1417 C CA . ALA A 1 179 ? 17.814 6.050 -14.109 1.00 93.19 179 ALA A CA 1
ATOM 1418 C C . ALA A 1 179 ? 18.904 4.962 -14.048 1.00 93.19 179 ALA A C 1
ATOM 1420 O O . ALA A 1 179 ? 18.778 4.019 -13.273 1.00 93.19 179 ALA A O 1
ATOM 1421 N N . ILE A 1 180 ? 19.991 5.116 -14.813 1.00 94.00 180 ILE A N 1
ATOM 1422 C CA . ILE A 1 180 ? 21.124 4.170 -14.823 1.00 94.00 180 ILE A CA 1
ATOM 1423 C C . ILE A 1 180 ? 21.827 4.118 -13.462 1.00 94.00 180 ILE A C 1
ATOM 1425 O O . ILE A 1 180 ? 22.178 3.047 -12.986 1.00 94.00 180 ILE A O 1
ATOM 1429 N N . THR A 1 181 ? 22.000 5.261 -12.799 1.00 94.88 181 THR A N 1
ATOM 1430 C CA . THR A 1 181 ? 22.681 5.336 -11.491 1.00 94.88 181 THR A CA 1
ATOM 1431 C C . THR A 1 181 ? 21.870 4.762 -10.327 1.00 94.88 181 THR A C 1
ATOM 1433 O O . THR A 1 181 ? 22.303 4.870 -9.186 1.00 94.88 181 THR A O 1
ATOM 1436 N N . ARG A 1 182 ? 20.692 4.178 -10.584 1.00 94.94 182 ARG A N 1
ATOM 1437 C CA . ARG A 1 182 ? 19.903 3.464 -9.566 1.00 94.94 182 ARG A CA 1
ATOM 1438 C C . ARG A 1 182 ? 20.227 1.989 -9.465 1.00 94.94 182 ARG A C 1
ATOM 1440 O O . ARG A 1 182 ? 19.688 1.329 -8.586 1.00 94.94 182 ARG A O 1
ATOM 1447 N N . VAL A 1 183 ? 21.052 1.475 -10.368 1.00 96.44 183 VAL A N 1
ATOM 1448 C CA . VAL A 1 183 ? 21.343 0.049 -10.449 1.00 96.44 183 VAL A CA 1
ATOM 1449 C C . VAL A 1 183 ? 22.529 -0.310 -9.568 1.00 96.44 183 VAL A C 1
ATOM 1451 O O . VAL A 1 183 ? 23.604 0.264 -9.726 1.00 96.44 183 VAL A O 1
ATOM 1454 N N . ARG A 1 184 ? 22.351 -1.306 -8.698 1.00 96.00 184 ARG A N 1
ATOM 1455 C CA . ARG A 1 184 ? 23.418 -1.876 -7.864 1.00 96.00 184 ARG A CA 1
ATOM 1456 C C . ARG A 1 184 ? 24.042 -3.127 -8.479 1.00 96.00 184 ARG A C 1
ATOM 1458 O O . ARG A 1 184 ? 25.240 -3.335 -8.312 1.00 96.00 184 ARG A O 1
ATOM 1465 N N . ARG A 1 185 ? 23.259 -3.952 -9.191 1.00 94.38 185 ARG A N 1
ATOM 1466 C CA . ARG A 1 185 ? 23.701 -5.266 -9.691 1.00 94.38 185 ARG A CA 1
ATOM 1467 C C . ARG A 1 185 ? 23.513 -5.460 -11.196 1.00 94.38 185 ARG A C 1
ATOM 1469 O O . ARG A 1 185 ? 24.495 -5.718 -11.886 1.00 94.38 185 ARG A O 1
ATOM 1476 N N . SER A 1 186 ? 22.291 -5.351 -11.719 1.00 94.25 186 SER A N 1
ATOM 1477 C CA . SER A 1 186 ? 21.981 -5.684 -13.120 1.00 94.25 186 SER A CA 1
ATOM 1478 C C . SER A 1 186 ? 21.140 -4.618 -13.812 1.00 94.25 186 SER A C 1
ATOM 1480 O O . SER A 1 186 ? 20.109 -4.186 -13.298 1.00 94.25 186 SER A O 1
ATOM 1482 N N . LEU A 1 187 ? 21.557 -4.215 -15.015 1.00 95.06 187 LEU A N 1
ATOM 1483 C CA . LEU A 1 187 ? 20.864 -3.229 -15.841 1.00 95.06 187 LEU A CA 1
ATOM 1484 C C . LEU A 1 187 ? 20.512 -3.826 -17.203 1.00 95.06 187 LEU A C 1
ATOM 1486 O O . LEU A 1 187 ? 21.395 -4.190 -17.978 1.00 95.06 187 LEU A O 1
ATOM 1490 N N . ALA A 1 188 ? 19.224 -3.827 -17.536 1.00 94.50 188 ALA A N 1
ATOM 1491 C CA . ALA A 1 188 ? 18.742 -4.102 -18.883 1.00 94.50 188 ALA A CA 1
ATOM 1492 C C . ALA A 1 188 ? 18.011 -2.882 -19.453 1.00 94.50 188 ALA A C 1
ATOM 1494 O O . ALA A 1 188 ? 17.257 -2.191 -18.771 1.00 94.50 188 ALA A O 1
ATOM 1495 N N . ILE A 1 189 ? 18.232 -2.597 -20.734 1.00 93.62 189 ILE A N 1
ATOM 1496 C CA . ILE A 1 189 ? 17.674 -1.416 -21.399 1.00 93.62 189 ILE A CA 1
ATOM 1497 C C . ILE A 1 189 ? 16.948 -1.869 -22.650 1.00 93.62 189 ILE A C 1
ATOM 1499 O O . ILE A 1 189 ? 17.516 -2.523 -23.522 1.00 93.62 189 ILE A O 1
ATOM 1503 N N . MET A 1 190 ? 15.670 -1.520 -22.727 1.00 91.94 190 MET A N 1
ATOM 1504 C CA . MET A 1 190 ? 14.808 -1.893 -23.835 1.00 91.94 190 MET A CA 1
ATOM 1505 C C . MET A 1 190 ? 14.896 -0.826 -24.923 1.00 91.94 190 MET A C 1
ATOM 1507 O O . MET A 1 190 ? 14.675 0.357 -24.668 1.00 91.94 190 MET A O 1
ATOM 1511 N N . ALA A 1 191 ? 15.164 -1.247 -26.155 1.00 88.69 191 ALA A N 1
ATOM 1512 C CA . ALA A 1 191 ? 15.200 -0.375 -27.320 1.00 88.69 191 ALA A CA 1
ATOM 1513 C C . ALA A 1 191 ? 14.478 -1.038 -28.497 1.00 88.69 191 ALA A C 1
ATOM 1515 O O . ALA A 1 191 ? 14.550 -2.251 -28.688 1.00 88.69 191 ALA A O 1
ATOM 1516 N N . SER A 1 192 ? 13.785 -0.232 -29.297 1.00 84.75 192 SER A N 1
ATOM 1517 C CA . SER A 1 192 ? 13.265 -0.655 -30.598 1.00 84.75 192 SER A CA 1
ATOM 1518 C C . SER A 1 192 ? 14.239 -0.162 -31.665 1.00 84.75 192 SER A C 1
ATOM 1520 O O . SER A 1 192 ? 14.167 0.990 -32.078 1.00 84.75 192 SER A O 1
ATOM 1522 N N . GLY A 1 193 ? 15.187 -1.018 -32.053 1.00 81.94 193 GLY A N 1
ATOM 1523 C CA . GLY A 1 193 ? 16.301 -0.645 -32.929 1.00 81.94 193 GLY A CA 1
ATOM 1524 C C . GLY A 1 193 ? 17.479 -0.033 -32.163 1.00 81.94 193 GLY A C 1
ATOM 1525 O O . GLY A 1 193 ? 17.735 -0.388 -31.011 1.00 81.94 193 GLY A O 1
ATOM 1526 N N . ALA A 1 194 ? 18.221 0.869 -32.809 1.00 79.31 194 ALA A N 1
ATOM 1527 C CA . ALA A 1 194 ? 19.368 1.531 -32.193 1.00 79.31 194 ALA A CA 1
ATOM 1528 C C . ALA A 1 194 ? 18.920 2.500 -31.085 1.00 79.31 194 ALA A C 1
ATOM 1530 O O . ALA A 1 194 ? 18.084 3.375 -31.311 1.00 79.31 194 ALA A O 1
ATOM 1531 N N . HIS A 1 195 ? 19.498 2.373 -29.889 1.00 82.75 195 HIS A N 1
ATOM 1532 C CA . HIS A 1 195 ? 19.216 3.300 -28.797 1.00 82.75 195 HIS A CA 1
ATOM 1533 C C . HIS A 1 195 ? 19.903 4.648 -29.055 1.00 82.75 195 HIS A C 1
ATOM 1535 O O . HIS A 1 195 ? 21.090 4.705 -29.383 1.00 82.75 195 HIS A O 1
ATOM 1541 N N . THR A 1 196 ? 19.180 5.752 -28.869 1.00 78.44 196 THR A N 1
ATOM 1542 C CA . THR A 1 196 ? 19.671 7.100 -29.198 1.00 78.44 196 THR A CA 1
ATOM 1543 C C . THR A 1 196 ? 20.903 7.498 -28.387 1.00 78.44 196 THR A C 1
ATOM 1545 O O . THR A 1 196 ? 21.800 8.135 -28.937 1.00 78.44 196 THR A O 1
ATOM 1548 N N . ILE A 1 197 ? 20.974 7.066 -27.123 1.00 80.50 197 ILE A N 1
ATOM 1549 C CA . ILE A 1 197 ? 22.067 7.379 -26.186 1.00 80.50 197 ILE A CA 1
ATOM 1550 C C . ILE A 1 197 ? 23.158 6.293 -26.167 1.00 80.50 197 ILE A C 1
ATOM 1552 O O . ILE A 1 197 ? 24.327 6.599 -25.956 1.00 80.50 197 ILE A O 1
ATOM 1556 N N . LEU A 1 198 ? 22.811 5.022 -26.405 1.00 79.69 198 LEU A N 1
ATOM 1557 C CA . LEU A 1 198 ? 23.731 3.893 -26.207 1.00 79.69 198 LEU A CA 1
ATOM 1558 C C . LEU A 1 198 ? 24.217 3.369 -27.557 1.00 79.69 198 LEU A C 1
ATOM 1560 O O . LEU A 1 198 ? 23.611 2.474 -28.144 1.00 79.69 198 LEU A O 1
ATOM 1564 N N . ARG A 1 199 ? 25.306 3.965 -28.053 1.00 72.19 199 ARG A N 1
ATOM 1565 C CA . ARG A 1 199 ? 25.889 3.674 -29.376 1.00 72.19 199 ARG A CA 1
ATOM 1566 C C . ARG A 1 199 ? 27.254 2.966 -29.327 1.00 72.19 199 ARG A C 1
ATOM 1568 O O . ARG A 1 199 ? 27.834 2.726 -30.377 1.00 72.19 199 ARG A O 1
ATOM 1575 N N . GLY A 1 200 ? 27.759 2.635 -28.136 1.00 70.31 200 GLY A N 1
ATOM 1576 C CA . GLY A 1 200 ? 29.084 2.030 -27.938 1.00 70.31 200 GLY A CA 1
ATOM 1577 C C . GLY A 1 200 ? 29.115 0.496 -27.979 1.00 70.31 200 GLY A C 1
ATOM 1578 O O . GLY A 1 200 ? 28.074 -0.161 -28.065 1.00 70.31 200 GLY A O 1
ATOM 1579 N N . GLU A 1 201 ? 30.325 -0.061 -27.890 1.00 73.69 201 GLU A N 1
ATOM 1580 C CA . GLU A 1 201 ? 30.613 -1.509 -27.900 1.00 73.69 201 GLU A CA 1
ATOM 1581 C C . GLU A 1 201 ? 30.506 -2.167 -26.513 1.00 73.69 201 GLU A C 1
ATOM 1583 O O . GLU A 1 201 ? 30.390 -3.383 -26.409 1.00 73.69 201 GLU A O 1
ATOM 1588 N N . ASN A 1 202 ? 30.428 -1.369 -25.444 1.00 81.12 202 ASN A N 1
ATOM 1589 C CA . ASN A 1 202 ? 30.338 -1.835 -24.052 1.00 81.12 202 ASN A CA 1
ATOM 1590 C C . ASN A 1 202 ? 28.918 -2.279 -23.647 1.00 81.12 202 ASN A C 1
ATOM 1592 O O . ASN A 1 202 ? 28.493 -2.071 -22.512 1.00 81.12 202 ASN A O 1
ATOM 1596 N N . VAL A 1 203 ? 28.144 -2.825 -24.586 1.00 83.62 203 VAL A N 1
ATOM 1597 C CA . VAL A 1 203 ? 26.761 -3.262 -24.362 1.00 83.62 203 VAL A CA 1
ATOM 1598 C C . VAL A 1 203 ? 26.577 -4.654 -24.944 1.00 83.62 203 VAL A C 1
ATOM 1600 O O . VAL A 1 203 ? 26.730 -4.861 -26.148 1.00 83.62 203 VAL A O 1
ATOM 1603 N N . LEU A 1 204 ? 26.167 -5.600 -24.099 1.00 88.19 204 LEU A N 1
ATOM 1604 C CA . LEU A 1 204 ? 25.729 -6.915 -24.553 1.00 88.19 204 LEU A CA 1
ATOM 1605 C C . LEU A 1 204 ? 24.347 -6.787 -25.196 1.00 88.19 204 LEU A C 1
ATOM 1607 O O . LEU A 1 204 ? 23.356 -6.470 -24.536 1.00 88.19 204 LEU A O 1
ATOM 1611 N N . ARG A 1 205 ? 24.284 -7.011 -26.510 1.00 87.38 205 ARG A N 1
ATOM 1612 C CA . ARG A 1 205 ? 23.038 -6.927 -27.276 1.00 87.38 205 ARG A CA 1
ATOM 1613 C C . ARG A 1 205 ? 22.367 -8.288 -27.330 1.00 87.38 205 ARG A C 1
ATOM 1615 O O . ARG A 1 205 ? 22.964 -9.269 -27.762 1.00 87.38 205 ARG A O 1
ATOM 1622 N N . ARG A 1 206 ? 21.090 -8.317 -26.963 1.00 87.12 206 ARG A N 1
ATOM 1623 C CA . ARG A 1 206 ? 20.229 -9.484 -27.123 1.00 87.12 206 ARG A CA 1
ATOM 1624 C C . ARG A 1 206 ? 18.958 -9.089 -27.853 1.00 87.12 206 ARG A C 1
ATOM 1626 O O . ARG A 1 206 ? 18.228 -8.208 -27.406 1.00 87.12 206 ARG A O 1
ATOM 1633 N N . THR A 1 207 ? 18.684 -9.770 -28.958 1.00 87.12 207 THR A N 1
ATOM 1634 C CA . THR A 1 207 ? 17.430 -9.606 -29.693 1.00 87.12 207 THR A CA 1
ATOM 1635 C C . THR A 1 207 ? 16.326 -10.372 -28.978 1.00 87.12 207 THR A C 1
ATOM 1637 O O . THR A 1 207 ? 16.477 -11.554 -28.669 1.00 87.12 207 THR A O 1
ATOM 1640 N N . VAL A 1 208 ? 15.211 -9.695 -28.716 1.00 84.50 208 VAL A N 1
ATOM 1641 C CA . VAL A 1 208 ? 14.011 -10.297 -28.135 1.00 84.50 208 VAL A CA 1
ATOM 1642 C C . VAL A 1 208 ? 12.861 -10.065 -29.103 1.00 84.50 208 VAL A C 1
ATOM 1644 O O . VAL A 1 208 ? 12.568 -8.923 -29.452 1.00 84.50 208 VAL A O 1
ATOM 1647 N N . SER A 1 209 ? 12.202 -11.143 -29.516 1.00 80.25 209 SER A N 1
ATOM 1648 C CA . SER A 1 209 ? 10.959 -11.075 -30.282 1.00 80.25 209 SER A CA 1
ATOM 1649 C C . SER A 1 209 ? 9.797 -11.085 -29.293 1.00 80.25 209 SER A C 1
ATOM 1651 O O . SER A 1 209 ? 9.570 -12.115 -28.656 1.00 80.25 209 SER A O 1
ATOM 1653 N N . PRO A 1 210 ? 9.095 -9.957 -29.078 1.00 72.06 210 PRO A N 1
ATOM 1654 C CA . PRO A 1 210 ? 7.888 -9.985 -28.271 1.00 72.06 210 PRO A CA 1
ATOM 1655 C C . PRO A 1 210 ? 6.854 -10.856 -28.981 1.00 72.06 210 PRO A C 1
ATOM 1657 O O . PRO A 1 210 ? 6.676 -10.734 -30.193 1.00 72.06 210 PRO A O 1
ATOM 1660 N N . ASP A 1 211 ? 6.181 -11.706 -28.217 1.00 75.19 211 ASP A N 1
ATOM 1661 C CA . ASP A 1 211 ? 5.001 -12.412 -28.695 1.00 75.19 211 ASP A CA 1
ATOM 1662 C C . ASP A 1 211 ? 3.936 -11.369 -29.063 1.00 75.19 211 ASP A C 1
ATOM 1664 O O . ASP A 1 211 ? 3.486 -10.606 -28.206 1.00 75.19 211 ASP A O 1
ATOM 1668 N N . ARG A 1 212 ? 3.642 -11.256 -30.362 1.00 67.44 212 ARG A N 1
ATOM 1669 C CA . ARG A 1 212 ? 2.696 -10.273 -30.907 1.00 67.44 212 ARG A CA 1
ATOM 1670 C C . ARG A 1 212 ? 1.264 -10.791 -30.912 1.00 67.44 212 ARG A C 1
ATOM 1672 O O . ARG A 1 212 ? 0.355 -9.978 -31.024 1.00 67.44 212 ARG A O 1
ATOM 1679 N N . GLU A 1 213 ? 1.087 -12.106 -30.825 1.00 67.69 213 GLU A N 1
ATOM 1680 C CA . GLU A 1 213 ? -0.221 -12.767 -30.829 1.00 67.69 213 GLU A CA 1
ATOM 1681 C C . GLU A 1 213 ? -0.816 -12.813 -29.423 1.00 67.69 213 GLU A C 1
ATOM 1683 O O . GLU A 1 213 ? -2.028 -12.922 -29.255 1.00 67.69 213 GLU A O 1
ATOM 1688 N N . ARG A 1 214 ? 0.027 -12.659 -28.397 1.00 69.69 214 ARG A N 1
ATOM 1689 C CA . ARG A 1 214 ? -0.428 -12.527 -27.020 1.00 69.69 214 ARG A CA 1
ATOM 1690 C C . ARG A 1 214 ? -1.216 -11.236 -26.817 1.00 69.69 214 ARG A C 1
ATOM 1692 O O . ARG A 1 214 ? -0.640 -10.146 -26.751 1.00 69.69 214 ARG A O 1
ATOM 1699 N N . GLU A 1 215 ? -2.524 -11.381 -26.630 1.00 69.06 215 GLU A N 1
ATOM 1700 C CA . GLU A 1 215 ? -3.373 -10.300 -26.144 1.00 69.06 215 GLU A CA 1
ATOM 1701 C C . GLU A 1 215 ? -2.851 -9.805 -24.790 1.00 69.06 215 GLU A C 1
ATOM 1703 O O . GLU A 1 215 ? -2.613 -10.574 -23.852 1.00 69.06 215 GLU A O 1
ATOM 1708 N N . LEU A 1 216 ? -2.617 -8.496 -24.704 1.00 67.56 216 LEU A N 1
ATOM 1709 C CA . LEU A 1 216 ? -2.279 -7.861 -23.441 1.00 67.56 216 LEU A CA 1
ATOM 1710 C C . LEU A 1 216 ? -3.545 -7.781 -22.586 1.00 67.56 216 LEU A C 1
ATOM 1712 O O . LEU A 1 216 ? -4.589 -7.389 -23.111 1.00 67.56 216 LEU A O 1
ATOM 1716 N N . PRO A 1 217 ? -3.458 -8.065 -21.274 1.00 71.31 217 PRO A N 1
ATOM 1717 C CA . PRO A 1 217 ? -4.559 -7.769 -20.373 1.00 71.31 217 PRO A CA 1
ATOM 1718 C C . PRO A 1 217 ? -4.952 -6.293 -20.497 1.00 71.31 217 PRO A C 1
ATOM 1720 O O . PRO A 1 217 ? -4.086 -5.431 -20.703 1.00 71.31 217 PRO A O 1
ATOM 1723 N N . ALA A 1 218 ? -6.247 -6.003 -20.355 1.00 73.88 218 ALA A N 1
ATOM 1724 C CA . ALA A 1 218 ? -6.738 -4.633 -20.327 1.00 73.88 218 ALA A CA 1
ATOM 1725 C C . ALA A 1 218 ? -5.944 -3.820 -19.291 1.00 73.88 218 ALA A C 1
ATOM 1727 O O . ALA A 1 218 ? -5.735 -4.244 -18.153 1.00 73.88 218 ALA A O 1
ATOM 1728 N N . SER A 1 219 ? -5.445 -2.655 -19.706 1.00 75.94 219 SER A N 1
ATOM 1729 C CA . SER A 1 219 ? -4.657 -1.799 -18.825 1.00 75.94 219 SER A CA 1
ATOM 1730 C C . SER A 1 219 ? -5.591 -1.062 -17.875 1.00 75.94 219 SER A C 1
ATOM 1732 O O . SER A 1 219 ? -5.980 0.070 -18.164 1.00 75.94 219 SER A O 1
ATOM 1734 N N . HIS A 1 220 ? -5.892 -1.652 -16.725 1.00 82.69 220 HIS A N 1
ATOM 1735 C CA . HIS A 1 220 ? -6.724 -0.996 -15.726 1.00 82.69 220 HIS A CA 1
ATOM 1736 C C . HIS A 1 220 ? -6.067 0.268 -15.150 1.00 82.69 220 HIS A C 1
ATOM 1738 O O . HIS A 1 220 ? -4.848 0.348 -14.969 1.00 82.69 220 HIS A O 1
ATOM 1744 N N . ALA A 1 221 ? -6.891 1.271 -14.860 1.00 83.19 221 ALA A N 1
ATOM 1745 C CA . ALA A 1 221 ? -6.546 2.364 -13.971 1.00 83.19 221 ALA A CA 1
ATOM 1746 C C . ALA A 1 221 ? -6.985 1.987 -12.563 1.00 83.19 221 ALA A C 1
ATOM 1748 O O . ALA A 1 221 ? -8.161 1.732 -12.305 1.00 83.19 221 ALA A O 1
ATOM 1749 N N . TYR A 1 222 ? -6.015 1.981 -11.662 1.00 85.75 222 TYR A N 1
ATOM 1750 C CA . TYR A 1 222 ? -6.227 1.661 -10.267 1.00 85.75 222 TYR A CA 1
ATOM 1751 C C . TYR A 1 222 ? -6.318 2.933 -9.438 1.00 85.75 222 TYR A C 1
ATOM 1753 O O . TYR A 1 222 ? -5.545 3.878 -9.611 1.00 85.75 222 TYR A O 1
ATOM 1761 N N . GLN A 1 223 ? -7.248 2.925 -8.496 1.00 90.25 223 GLN A N 1
ATOM 1762 C CA . GLN A 1 223 ? -7.282 3.863 -7.395 1.00 90.25 223 GLN A CA 1
ATOM 1763 C C . GLN A 1 223 ? -7.114 3.091 -6.097 1.00 90.25 223 GLN A C 1
ATOM 1765 O O . GLN A 1 223 ? -8.050 2.451 -5.621 1.00 90.25 223 GLN A O 1
ATOM 1770 N N . MET A 1 224 ? -5.920 3.193 -5.524 1.00 90.25 224 MET A N 1
ATOM 1771 C CA . MET A 1 224 ? -5.604 2.596 -4.232 1.00 90.25 224 MET A CA 1
ATOM 1772 C C . MET A 1 224 ? -6.291 3.340 -3.072 1.00 90.25 224 MET A C 1
ATOM 1774 O O . MET A 1 224 ? -6.548 4.549 -3.179 1.00 90.25 224 MET A O 1
ATOM 1778 N N . PRO A 1 225 ? -6.536 2.658 -1.936 1.00 91.69 225 PRO A N 1
ATOM 1779 C CA . PRO A 1 225 ? -7.106 3.267 -0.737 1.00 91.69 225 PRO A CA 1
ATOM 1780 C C . PRO A 1 225 ? -6.311 4.486 -0.273 1.00 91.69 225 PRO A C 1
ATOM 1782 O O . PRO A 1 225 ? -5.130 4.399 0.061 1.00 91.69 225 PRO A O 1
ATOM 1785 N N . SER A 1 226 ? -6.960 5.650 -0.233 1.00 91.25 226 SER A N 1
ATOM 1786 C CA . SER A 1 226 ? -6.287 6.907 0.092 1.00 91.25 226 SER A CA 1
ATOM 1787 C C . SER A 1 226 ? -7.184 7.865 0.860 1.00 91.25 226 SER A C 1
ATOM 1789 O O . SER A 1 226 ? -8.353 8.059 0.541 1.00 91.25 226 SER A O 1
ATOM 1791 N N . LEU A 1 227 ? -6.600 8.563 1.834 1.00 91.38 227 LEU A N 1
ATOM 1792 C CA . LEU A 1 227 ? -7.293 9.613 2.588 1.00 91.38 227 LEU A CA 1
ATOM 1793 C C . LEU A 1 227 ? -7.696 10.808 1.708 1.00 91.38 227 LEU A C 1
ATOM 1795 O O . LEU A 1 227 ? -8.540 11.604 2.100 1.00 91.38 227 LEU A O 1
ATOM 1799 N N . LYS A 1 228 ? -7.078 10.960 0.528 1.00 90.00 228 LYS A N 1
ATOM 1800 C CA . LYS A 1 228 ? -7.298 12.102 -0.374 1.00 90.00 228 LYS A CA 1
ATOM 1801 C C . LYS A 1 228 ? -8.543 11.961 -1.249 1.00 90.00 228 LYS A C 1
ATOM 1803 O O . LYS A 1 228 ? -8.981 12.955 -1.820 1.00 90.00 228 LYS A O 1
ATOM 1808 N N . VAL A 1 229 ? -9.068 10.744 -1.405 1.00 91.44 229 VAL A N 1
ATOM 1809 C CA . VAL A 1 229 ? -10.150 10.458 -2.364 1.00 91.44 229 VAL A CA 1
ATOM 1810 C C . VAL A 1 229 ? -11.536 10.439 -1.720 1.00 91.44 229 VAL A C 1
ATOM 1812 O O . VAL A 1 229 ? -12.530 10.502 -2.436 1.00 91.44 229 VAL A O 1
ATOM 1815 N N . VAL A 1 230 ? -11.621 10.422 -0.387 1.00 94.62 230 VAL A N 1
ATOM 1816 C CA . VAL A 1 230 ? -12.885 10.396 0.367 1.00 94.62 230 VAL A CA 1
ATOM 1817 C C . VAL A 1 230 ? -13.069 11.633 1.247 1.00 94.62 230 VAL A C 1
ATOM 1819 O O . VAL A 1 230 ? -12.109 12.268 1.680 1.00 94.62 230 VAL A O 1
ATOM 1822 N N . ASP A 1 231 ? -14.320 11.967 1.546 1.00 94.06 231 ASP A N 1
ATOM 1823 C CA . ASP A 1 231 ? -14.688 12.953 2.561 1.00 94.06 231 ASP A CA 1
ATOM 1824 C C . ASP A 1 231 ? -14.549 12.330 3.958 1.00 94.06 231 ASP A C 1
ATOM 1826 O O . ASP A 1 231 ? -15.471 11.702 4.482 1.00 94.06 231 ASP A O 1
ATOM 1830 N N . LEU A 1 232 ? -13.374 12.517 4.564 1.00 93.69 232 LEU A N 1
ATOM 1831 C CA . LEU A 1 232 ? -13.011 11.943 5.865 1.00 93.69 232 LEU A CA 1
ATOM 1832 C C . LEU A 1 232 ? -13.976 12.334 6.988 1.00 93.69 232 LEU A C 1
ATOM 1834 O O . LEU A 1 232 ? -14.176 11.569 7.927 1.00 93.69 232 LEU A O 1
ATOM 1838 N N . SER A 1 233 ? -14.585 13.517 6.906 1.00 92.44 233 SER A N 1
ATOM 1839 C CA . SER A 1 233 ? -15.490 14.024 7.935 1.00 92.44 233 SER A CA 1
ATOM 1840 C C . SER A 1 233 ? -16.948 13.622 7.697 1.00 92.44 233 SER A C 1
ATOM 1842 O O . SER A 1 233 ? -17.766 13.834 8.590 1.00 92.44 233 SER A O 1
ATOM 1844 N N . TRP A 1 234 ? -17.301 13.036 6.543 1.00 93.56 234 TRP A N 1
ATOM 1845 C CA . TRP A 1 234 ? -18.685 12.655 6.237 1.00 93.56 234 TRP A CA 1
ATOM 1846 C C . TRP A 1 234 ? -19.300 11.717 7.279 1.00 93.56 234 TRP A C 1
ATOM 1848 O O . TRP A 1 234 ? -20.345 12.103 7.815 1.00 93.56 234 TRP A O 1
ATOM 1858 N N . PRO A 1 235 ? -18.672 10.583 7.665 1.00 95.06 235 PRO A N 1
ATOM 1859 C CA . PRO A 1 235 ? -19.266 9.716 8.672 1.00 95.06 235 PRO A CA 1
ATOM 1860 C C . PRO A 1 235 ? -19.456 10.468 9.988 1.00 95.06 235 PRO A C 1
ATOM 1862 O O . PRO A 1 235 ? -20.537 10.404 10.566 1.00 95.06 235 PRO A O 1
ATOM 1865 N N . GLY A 1 236 ? -18.461 11.259 10.413 1.00 93.25 236 GLY A N 1
ATOM 1866 C CA . GLY A 1 236 ? -18.490 12.059 11.642 1.00 93.25 236 GLY A CA 1
ATOM 1867 C C . GLY A 1 236 ? -19.634 13.081 11.736 1.00 93.25 236 GLY A C 1
ATOM 1868 O O . GLY A 1 236 ? -20.010 13.465 12.845 1.00 93.25 236 GLY A O 1
ATOM 1869 N N . ARG A 1 237 ? -20.228 13.499 10.609 1.00 93.25 237 ARG A N 1
ATOM 1870 C CA . ARG A 1 237 ? -21.377 14.428 10.563 1.00 93.25 237 ARG A CA 1
ATOM 1871 C C . ARG A 1 237 ? -22.743 13.732 10.618 1.00 93.25 237 ARG A C 1
ATOM 1873 O O . ARG A 1 237 ? -23.753 14.410 10.823 1.00 93.25 237 ARG A O 1
ATOM 1880 N N . LEU A 1 238 ? -22.794 12.411 10.431 1.00 94.50 238 LEU A N 1
ATOM 1881 C CA . LEU A 1 238 ? -24.048 11.651 10.420 1.00 94.50 238 LEU A CA 1
ATOM 1882 C C . LEU A 1 238 ? -24.744 11.676 11.790 1.00 94.50 238 LEU A C 1
ATOM 1884 O O . LEU A 1 238 ? -24.120 11.888 12.835 1.00 94.50 238 LEU A O 1
ATOM 1888 N N . ARG A 1 239 ? -26.060 11.465 11.795 1.00 93.94 239 ARG A N 1
ATOM 1889 C CA . ARG A 1 239 ? -26.843 11.381 13.036 1.00 93.94 239 ARG A CA 1
ATOM 1890 C C . ARG A 1 239 ? -26.618 10.027 13.712 1.00 93.94 239 ARG A C 1
ATOM 1892 O O . ARG A 1 239 ? -26.276 9.048 13.053 1.00 93.94 239 ARG A O 1
ATOM 1899 N N . SER A 1 240 ? -26.815 9.967 15.025 1.00 91.19 240 SER A N 1
ATOM 1900 C CA . SER A 1 240 ? -26.842 8.688 15.740 1.00 91.19 240 SER A CA 1
ATOM 1901 C C . SER A 1 240 ? -27.959 7.805 15.175 1.00 91.19 240 SER A C 1
ATOM 1903 O O . SER A 1 240 ? -29.059 8.300 14.938 1.00 91.19 240 SER A O 1
ATOM 1905 N N . GLY A 1 241 ? -27.666 6.525 14.938 1.00 90.19 241 GLY A N 1
ATOM 1906 C CA . GLY A 1 241 ? -28.611 5.576 14.334 1.00 90.19 241 GLY A CA 1
ATOM 1907 C C . GLY A 1 241 ? -28.705 5.623 12.803 1.00 90.19 241 GLY A C 1
ATOM 1908 O O . GLY A 1 241 ? -29.525 4.910 12.238 1.00 90.19 241 GLY A O 1
ATOM 1909 N N . ASP A 1 242 ? -27.885 6.429 12.119 1.00 95.38 242 ASP A N 1
ATOM 1910 C CA . ASP A 1 242 ? -27.805 6.399 10.653 1.00 95.38 242 ASP A CA 1
ATOM 1911 C C . ASP A 1 242 ? -27.302 5.028 10.163 1.00 95.38 242 ASP A C 1
ATOM 1913 O O . ASP A 1 242 ? -26.271 4.536 10.635 1.00 95.38 242 ASP A O 1
ATOM 1917 N N . ALA A 1 243 ? -28.016 4.424 9.207 1.00 95.44 243 ALA A N 1
ATOM 1918 C CA . ALA A 1 243 ? -27.716 3.089 8.684 1.00 95.44 243 ALA A CA 1
ATOM 1919 C C . ALA A 1 243 ? -26.292 2.979 8.113 1.00 95.44 243 ALA A C 1
ATOM 1921 O O . ALA A 1 243 ? -25.664 1.927 8.214 1.00 95.44 243 ALA A O 1
ATOM 1922 N N . SER A 1 244 ? -25.742 4.080 7.594 1.00 96.69 244 SER A N 1
ATOM 1923 C CA . SER A 1 244 ? -24.379 4.128 7.062 1.00 96.69 244 SER A CA 1
ATOM 1924 C C . SER A 1 244 ? -23.325 3.827 8.132 1.00 96.69 244 SER A C 1
ATOM 1926 O O . SER A 1 244 ? -22.281 3.262 7.833 1.00 96.69 244 SER A O 1
ATOM 1928 N N . LEU A 1 245 ? -23.580 4.175 9.399 1.00 96.50 245 LEU A N 1
ATOM 1929 C CA . LEU A 1 245 ? -22.642 3.917 10.500 1.00 96.50 245 LEU A CA 1
ATOM 1930 C C . LEU A 1 245 ? -22.574 2.437 10.858 1.00 96.50 245 LEU A C 1
ATOM 1932 O O . LEU A 1 245 ? -21.488 1.911 11.106 1.00 96.50 245 LEU A O 1
ATOM 1936 N N . ALA A 1 246 ? -23.731 1.774 10.854 1.00 96.06 246 ALA A N 1
ATOM 1937 C CA . ALA A 1 246 ? -23.805 0.333 11.035 1.00 96.06 246 ALA A CA 1
ATOM 1938 C C . ALA A 1 246 ? -23.147 -0.385 9.847 1.00 96.06 246 ALA A C 1
ATOM 1940 O O . ALA A 1 246 ? -22.343 -1.288 10.057 1.00 96.06 246 ALA A O 1
ATOM 1941 N N . ALA A 1 247 ? -23.410 0.078 8.619 1.00 97.69 247 ALA A N 1
ATOM 1942 C CA . ALA A 1 247 ? -22.809 -0.472 7.407 1.00 97.69 247 ALA A CA 1
ATOM 1943 C C . ALA A 1 247 ? -21.278 -0.323 7.391 1.00 97.69 247 ALA A C 1
ATOM 1945 O O . ALA A 1 247 ? -20.580 -1.297 7.135 1.00 97.69 247 ALA A O 1
ATOM 1946 N N . ILE A 1 248 ? -20.738 0.851 7.750 1.00 97.69 248 ILE A N 1
ATOM 1947 C CA . ILE A 1 248 ? -19.285 1.054 7.887 1.00 97.69 248 ILE A CA 1
ATOM 1948 C C . ILE A 1 248 ? -18.703 0.076 8.908 1.00 97.69 248 ILE A C 1
ATOM 1950 O O . ILE A 1 248 ? -17.727 -0.599 8.598 1.00 97.69 248 ILE A O 1
ATOM 1954 N N . THR A 1 249 ? -19.305 -0.028 10.096 1.00 96.06 249 THR A N 1
ATOM 1955 C CA . THR A 1 249 ? -18.846 -0.943 11.157 1.00 96.06 249 THR A CA 1
ATOM 1956 C C . THR A 1 249 ? -18.830 -2.401 10.683 1.00 96.06 249 THR A C 1
ATOM 1958 O O . THR A 1 249 ? -17.902 -3.140 10.998 1.00 96.06 249 THR A O 1
ATOM 1961 N N . ALA A 1 250 ? -19.843 -2.811 9.915 1.00 96.38 250 ALA A N 1
ATOM 1962 C CA . ALA A 1 250 ? -19.990 -4.177 9.417 1.00 96.38 250 ALA A CA 1
ATOM 1963 C C . ALA A 1 250 ? -19.098 -4.501 8.207 1.00 96.38 250 ALA A C 1
ATOM 1965 O O . ALA A 1 250 ? -18.771 -5.671 8.006 1.00 96.38 250 ALA A O 1
ATOM 1966 N N . ALA A 1 251 ? -18.712 -3.493 7.420 1.00 97.00 251 ALA A N 1
ATOM 1967 C CA . ALA A 1 251 ? -17.919 -3.660 6.208 1.00 97.00 251 ALA A CA 1
ATOM 1968 C C . ALA A 1 251 ? -16.573 -4.330 6.501 1.00 97.00 251 ALA A C 1
ATOM 1970 O O . ALA A 1 251 ? -15.861 -3.929 7.422 1.00 97.00 251 ALA A O 1
ATOM 1971 N N . ARG A 1 252 ? -16.196 -5.317 5.695 1.00 96.06 252 ARG A N 1
ATOM 1972 C CA . ARG A 1 252 ? -14.922 -6.035 5.782 1.00 96.06 252 ARG A CA 1
ATOM 1973 C C . ARG A 1 252 ? -14.026 -5.673 4.613 1.00 96.06 252 ARG A C 1
ATOM 1975 O O . ARG A 1 252 ? -14.493 -5.293 3.545 1.00 96.06 252 ARG A O 1
ATOM 1982 N N . ILE A 1 253 ? -12.721 -5.798 4.823 1.00 96.88 253 ILE A N 1
ATOM 1983 C CA . ILE A 1 253 ? -11.737 -5.622 3.755 1.00 96.88 253 ILE A CA 1
ATOM 1984 C C . ILE A 1 253 ? -12.008 -6.649 2.651 1.00 96.88 253 ILE A C 1
ATOM 1986 O O . ILE A 1 253 ? -12.177 -7.830 2.943 1.00 96.88 253 ILE A O 1
ATOM 1990 N N . GL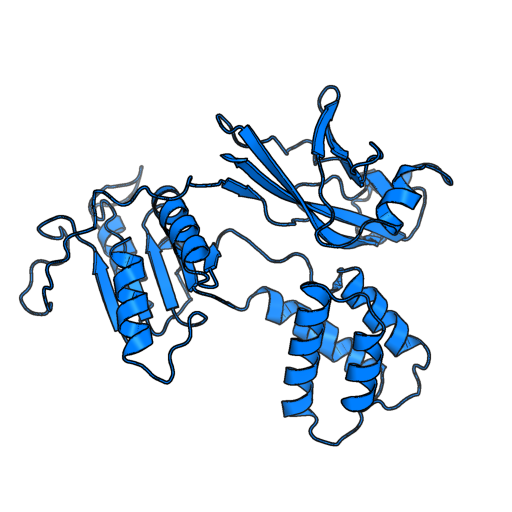Y A 1 254 ? -12.055 -6.187 1.403 1.00 95.88 254 GLY A N 1
ATOM 1991 C CA . GLY A 1 254 ? -12.395 -7.003 0.237 1.00 95.88 254 GLY A CA 1
ATOM 1992 C C . GLY A 1 254 ? -13.894 -7.102 -0.067 1.00 95.88 254 GLY A C 1
ATOM 1993 O O . GLY A 1 254 ? -14.251 -7.640 -1.114 1.00 95.88 254 GLY A O 1
ATOM 1994 N N . ASP A 1 255 ? -14.783 -6.562 0.778 1.00 97.12 255 ASP A N 1
ATOM 1995 C CA . ASP A 1 255 ? -16.214 -6.536 0.457 1.00 97.12 255 ASP A CA 1
ATOM 1996 C C . ASP A 1 255 ? -16.453 -5.726 -0.829 1.00 97.12 255 ASP A C 1
ATOM 1998 O O . ASP A 1 255 ? -15.911 -4.622 -0.966 1.00 97.12 255 ASP A O 1
ATOM 2002 N N . PRO A 1 256 ? -17.270 -6.227 -1.774 1.00 97.69 256 PRO A N 1
ATOM 2003 C CA . PRO A 1 256 ? -17.507 -5.547 -3.037 1.00 97.69 256 PRO A CA 1
ATOM 2004 C C . PRO A 1 256 ? -18.286 -4.250 -2.819 1.00 97.69 256 PRO A C 1
ATOM 2006 O O . PRO A 1 256 ? -19.255 -4.203 -2.057 1.00 97.69 256 PRO A O 1
ATOM 2009 N N . VAL A 1 257 ? -17.908 -3.206 -3.554 1.00 98.00 257 VAL A N 1
ATOM 2010 C CA . VAL A 1 257 ? -18.590 -1.910 -3.513 1.00 98.00 257 VAL A CA 1
ATOM 2011 C C . VAL A 1 257 ? -19.004 -1.433 -4.896 1.00 98.00 257 VAL A C 1
ATOM 2013 O O . VAL A 1 257 ? -18.402 -1.767 -5.917 1.00 98.00 257 VAL A O 1
ATOM 2016 N N . ARG A 1 258 ? -20.041 -0.597 -4.922 1.00 97.19 258 ARG A N 1
ATOM 2017 C CA . ARG A 1 258 ? -20.514 0.094 -6.122 1.00 97.19 258 ARG A CA 1
ATOM 2018 C C . ARG A 1 258 ? -20.196 1.576 -6.036 1.00 97.19 258 ARG A C 1
ATOM 2020 O O . ARG A 1 258 ? -20.395 2.196 -4.992 1.00 97.19 258 ARG A O 1
ATOM 2027 N N . LEU A 1 259 ? -19.764 2.141 -7.157 1.00 96.94 259 LEU A N 1
ATOM 2028 C CA . LEU A 1 259 ? -19.606 3.577 -7.337 1.00 96.94 259 LEU A CA 1
ATOM 2029 C C . LEU A 1 259 ? -20.898 4.156 -7.930 1.00 96.94 259 LEU A C 1
ATOM 2031 O O . LEU A 1 259 ? -21.317 3.749 -9.011 1.00 96.94 259 LEU A O 1
ATOM 2035 N N . VAL A 1 260 ? -21.536 5.094 -7.228 1.00 96.25 260 VAL A N 1
ATOM 2036 C CA . VAL A 1 260 ? -22.826 5.683 -7.625 1.00 96.25 260 VAL A CA 1
ATOM 2037 C C . VAL A 1 260 ? -22.726 7.205 -7.639 1.00 96.25 260 VAL A C 1
ATOM 2039 O O . VAL A 1 260 ? -22.268 7.804 -6.667 1.00 96.25 260 VAL A O 1
ATOM 2042 N N . ALA A 1 261 ? -23.169 7.835 -8.728 1.00 94.38 261 ALA A N 1
ATOM 2043 C CA . ALA A 1 261 ? -23.316 9.286 -8.804 1.00 94.38 261 ALA A CA 1
ATOM 2044 C C . ALA A 1 261 ? -24.645 9.718 -8.165 1.00 94.38 261 ALA A C 1
ATOM 2046 O O . ALA A 1 261 ? -25.704 9.198 -8.516 1.00 94.38 261 ALA A O 1
ATOM 2047 N N . GLU A 1 262 ? -24.596 10.681 -7.248 1.00 92.62 262 GLU A N 1
ATOM 2048 C CA . GLU A 1 262 ? -25.767 11.285 -6.613 1.00 92.62 262 GLU A CA 1
ATOM 2049 C C . GLU A 1 262 ? -25.612 12.814 -6.609 1.00 92.62 262 GLU A C 1
ATOM 2051 O O . GLU A 1 262 ? -24.895 13.401 -5.791 1.00 92.62 262 GLU A O 1
ATOM 2056 N N . GLY A 1 263 ? -26.256 13.467 -7.580 1.00 88.81 263 GLY A N 1
ATOM 2057 C CA . GLY A 1 263 ? -26.050 14.890 -7.852 1.00 88.81 263 GLY A CA 1
ATOM 2058 C C . GLY A 1 263 ? -24.598 15.173 -8.248 1.00 88.81 263 GLY A C 1
ATOM 2059 O O . GLY A 1 263 ? -24.067 14.551 -9.161 1.00 88.81 263 GLY A O 1
ATOM 2060 N N . GLU A 1 264 ? -23.948 16.097 -7.541 1.00 85.88 264 GLU A N 1
ATOM 2061 C CA . GLU A 1 264 ? -22.527 16.427 -7.740 1.00 85.88 264 GLU A CA 1
ATOM 2062 C C . GLU A 1 264 ? -21.567 15.525 -6.943 1.00 85.88 264 GLU A C 1
ATOM 2064 O O . GLU A 1 264 ? -20.349 15.690 -7.014 1.00 85.88 264 GLU A O 1
ATOM 2069 N N . ALA A 1 265 ? -22.088 14.604 -6.127 1.00 92.75 265 ALA A N 1
ATOM 2070 C CA . ALA A 1 265 ? -21.279 13.747 -5.275 1.00 92.75 265 ALA A CA 1
ATOM 2071 C C . ALA A 1 265 ? -21.180 12.328 -5.834 1.00 92.75 265 ALA A C 1
ATOM 2073 O O . ALA A 1 265 ? -22.113 11.800 -6.434 1.00 92.75 265 ALA A O 1
ATOM 2074 N N . TRP A 1 266 ? -20.056 11.681 -5.547 1.00 96.81 266 TRP A N 1
ATOM 2075 C CA . TRP A 1 266 ? -19.885 10.252 -5.762 1.00 96.81 266 TRP A CA 1
ATOM 2076 C C . TRP A 1 266 ? -19.952 9.521 -4.429 1.00 96.81 266 TRP A C 1
ATOM 2078 O O . TRP A 1 266 ? -19.328 9.938 -3.448 1.00 96.81 266 TRP A O 1
ATOM 2088 N N . LEU A 1 267 ? -20.716 8.437 -4.398 1.00 97.38 267 LEU A N 1
ATOM 2089 C CA . LEU A 1 267 ? -20.911 7.589 -3.234 1.00 97.38 267 LEU A CA 1
ATOM 2090 C C . LEU A 1 267 ? -20.369 6.190 -3.496 1.00 97.38 267 LEU A C 1
ATOM 2092 O O . LEU A 1 267 ? -20.466 5.662 -4.603 1.00 97.38 267 LEU A O 1
ATOM 2096 N N . ILE A 1 268 ? -19.853 5.587 -2.434 1.00 98.12 268 ILE A N 1
ATOM 2097 C CA . ILE A 1 268 ? -19.505 4.175 -2.372 1.00 98.12 268 ILE A CA 1
ATOM 2098 C C . ILE A 1 268 ? -20.614 3.472 -1.607 1.00 98.12 268 ILE A C 1
ATOM 2100 O O . ILE A 1 268 ? -20.891 3.841 -0.462 1.00 98.12 268 ILE A O 1
ATOM 2104 N N . ARG A 1 269 ? -21.250 2.481 -2.231 1.00 98.06 269 ARG A N 1
ATOM 2105 C CA . ARG A 1 269 ? -22.328 1.695 -1.622 1.00 98.06 269 ARG A CA 1
ATOM 2106 C C . ARG A 1 269 ? -21.957 0.223 -1.494 1.00 98.06 269 ARG A C 1
ATOM 2108 O O . ARG A 1 269 ? -21.257 -0.304 -2.358 1.00 98.06 269 ARG A O 1
ATOM 2115 N N . ASP A 1 270 ? -22.436 -0.411 -0.430 1.00 97.25 270 ASP A N 1
ATOM 2116 C CA . ASP A 1 270 ? -22.354 -1.862 -0.251 1.00 97.25 270 ASP A CA 1
ATOM 2117 C C . ASP A 1 270 ? -23.326 -2.602 -1.196 1.00 97.25 270 ASP A C 1
ATOM 2119 O O . ASP A 1 270 ? -24.055 -1.996 -1.994 1.00 97.25 270 ASP A O 1
ATOM 2123 N N . ALA A 1 271 ? -23.342 -3.933 -1.116 1.00 93.88 271 ALA A N 1
ATOM 2124 C CA . ALA A 1 271 ? -24.244 -4.768 -1.907 1.00 93.88 271 ALA A CA 1
ATOM 2125 C C . ALA A 1 271 ? -25.732 -4.565 -1.549 1.00 93.88 271 ALA A C 1
ATOM 2127 O O . ALA A 1 271 ? -26.601 -4.815 -2.386 1.00 93.88 271 ALA A O 1
ATOM 2128 N N . GLN A 1 272 ? -26.025 -4.101 -0.333 1.00 94.00 272 GLN A N 1
ATOM 2129 C CA . GLN A 1 272 ? -27.367 -3.843 0.191 1.00 94.00 272 GLN A CA 1
ATOM 2130 C C . GLN A 1 272 ? -27.870 -2.426 -0.144 1.00 94.00 272 GLN A C 1
ATOM 2132 O O . GLN A 1 272 ? -29.039 -2.116 0.076 1.00 94.00 272 GLN A O 1
ATOM 2137 N N . GLY A 1 273 ? -27.017 -1.575 -0.719 1.00 94.81 273 GLY A N 1
ATOM 2138 C CA . GLY A 1 273 ? -27.329 -0.202 -1.098 1.00 94.81 273 GLY A CA 1
ATOM 2139 C C . GLY A 1 273 ? -27.085 0.837 -0.000 1.00 94.81 273 GLY A C 1
ATOM 2140 O O . GLY A 1 273 ? -27.376 2.014 -0.230 1.00 94.81 273 GLY A O 1
ATOM 2141 N N . HIS A 1 274 ? -26.529 0.461 1.155 1.00 96.44 274 HIS A N 1
ATOM 2142 C CA . HIS A 1 274 ? -26.118 1.428 2.171 1.00 96.44 274 HIS A CA 1
ATOM 2143 C C . HIS A 1 274 ? -24.857 2.162 1.731 1.00 96.44 274 HIS A C 1
ATOM 2145 O O . HIS A 1 274 ? -23.998 1.616 1.039 1.00 96.44 274 HIS A O 1
ATOM 2151 N N . THR A 1 275 ? -24.725 3.419 2.148 1.00 97.81 275 THR A N 1
ATOM 2152 C CA . THR A 1 275 ? -23.548 4.224 1.811 1.00 97.81 275 THR A CA 1
ATOM 2153 C C . THR A 1 275 ? -22.420 3.930 2.794 1.00 97.81 275 THR A C 1
ATOM 2155 O O . THR A 1 275 ? -22.579 4.107 3.997 1.00 97.81 275 THR A O 1
ATOM 2158 N N . LEU A 1 276 ? -21.268 3.510 2.276 1.00 98.06 276 LEU A N 1
ATOM 2159 C CA . LEU A 1 276 ? -20.050 3.248 3.046 1.00 98.06 276 LEU A CA 1
ATOM 2160 C C . LEU A 1 276 ? -19.106 4.450 3.065 1.00 98.06 276 LEU A C 1
ATOM 2162 O O . LEU A 1 276 ? -18.413 4.692 4.052 1.00 98.06 276 LEU A O 1
ATOM 2166 N N . ALA A 1 277 ? -19.067 5.215 1.975 1.00 97.31 277 ALA A N 1
ATOM 2167 C CA . ALA A 1 277 ? -18.247 6.412 1.882 1.00 97.31 277 ALA A CA 1
ATOM 2168 C C . ALA A 1 277 ? -18.849 7.431 0.918 1.00 97.31 277 ALA A C 1
ATOM 2170 O O . ALA A 1 277 ? -19.550 7.093 -0.037 1.00 97.31 277 ALA A O 1
ATOM 2171 N N . ARG A 1 278 ? -18.491 8.694 1.139 1.00 96.81 278 ARG A N 1
ATOM 2172 C CA . ARG A 1 278 ? -18.665 9.776 0.175 1.00 96.81 278 ARG A CA 1
ATOM 2173 C C . ARG A 1 278 ? -17.292 10.169 -0.355 1.00 96.81 278 ARG A C 1
ATOM 2175 O O . ARG A 1 278 ? -16.378 10.400 0.434 1.00 96.81 278 ARG A O 1
ATOM 2182 N N . MET A 1 279 ? -17.146 10.261 -1.672 1.00 96.75 279 MET A N 1
ATOM 2183 C CA . MET A 1 279 ? -15.904 10.712 -2.299 1.00 96.75 279 MET A CA 1
ATOM 2184 C C . MET A 1 279 ? -15.673 12.205 -2.027 1.00 96.75 279 MET A C 1
ATOM 2186 O O . MET A 1 279 ? -16.619 12.975 -1.830 1.00 96.75 279 MET A O 1
ATOM 2190 N N . ALA A 1 280 ? -14.410 12.626 -2.003 1.00 94.81 280 ALA A N 1
ATOM 2191 C CA . ALA A 1 280 ? -14.046 14.027 -1.820 1.00 94.81 280 ALA A CA 1
ATOM 2192 C C . ALA A 1 280 ? -14.596 14.892 -2.969 1.00 94.81 280 ALA A C 1
ATOM 2194 O O . ALA A 1 280 ? -14.654 14.449 -4.111 1.00 94.81 280 ALA A O 1
ATOM 2195 N N . LYS A 1 281 ? -14.935 16.161 -2.703 1.00 92.25 281 LYS A N 1
ATOM 2196 C CA . LYS A 1 281 ? -15.455 17.079 -3.741 1.00 92.25 281 LYS A CA 1
ATOM 2197 C C . LYS A 1 281 ? -14.495 17.287 -4.918 1.00 92.25 281 LYS A C 1
ATOM 2199 O O . LYS A 1 281 ? -14.932 17.539 -6.029 1.00 92.25 281 LYS A O 1
ATOM 2204 N N . SER A 1 282 ? -13.190 17.212 -4.664 1.00 91.50 282 SER A N 1
ATOM 2205 C CA . SER A 1 282 ? -12.145 17.334 -5.688 1.00 91.50 282 SER A CA 1
ATOM 2206 C C . SER A 1 282 ? -11.932 16.051 -6.492 1.00 91.50 282 SER A C 1
ATOM 2208 O O . SER A 1 282 ? -11.097 16.028 -7.393 1.00 91.50 282 SER A O 1
ATOM 2210 N N . TRP A 1 283 ? -12.601 14.962 -6.119 1.00 94.38 283 TRP A N 1
ATOM 2211 C CA . TRP A 1 283 ? -12.446 13.673 -6.762 1.00 94.38 283 TRP A CA 1
ATOM 2212 C C . TRP A 1 283 ? -13.458 13.506 -7.897 1.00 94.38 283 TRP A C 1
ATOM 2214 O O . TRP A 1 283 ? -14.628 13.855 -7.765 1.00 94.38 283 TRP A O 1
ATOM 2224 N N . SER A 1 284 ? -13.001 12.927 -9.004 1.00 91.50 284 SER A N 1
ATOM 2225 C CA . SER A 1 284 ? -13.839 12.486 -10.119 1.00 91.50 284 SER A CA 1
ATOM 2226 C C . SER A 1 284 ? -13.295 11.161 -10.654 1.00 91.50 284 SER A C 1
ATOM 2228 O O . SER A 1 284 ? -12.087 10.916 -10.527 1.00 91.50 284 SER A O 1
ATOM 2230 N N . PRO A 1 285 ? -14.149 10.294 -11.227 1.00 91.00 285 PRO A N 1
ATOM 2231 C CA . PRO A 1 285 ? -13.670 9.086 -11.880 1.00 91.00 285 PRO A CA 1
ATOM 2232 C C . PRO A 1 285 ? -12.728 9.446 -13.043 1.00 91.00 285 PRO A C 1
ATOM 2234 O O . PRO A 1 285 ? -12.877 10.515 -13.647 1.00 91.00 285 PRO A O 1
ATOM 2237 N N . PRO A 1 286 ? -11.759 8.576 -13.379 1.00 88.31 286 PRO A N 1
ATOM 2238 C CA . PRO A 1 286 ? -10.859 8.808 -14.502 1.00 88.31 286 PRO A CA 1
ATOM 2239 C C . PRO A 1 286 ? -11.625 9.081 -15.805 1.00 88.31 286 PRO A C 1
ATOM 2241 O O . PRO A 1 286 ? -12.567 8.368 -16.148 1.00 88.31 286 PRO A O 1
ATOM 2244 N N . GLN A 1 287 ? -11.211 10.114 -16.544 1.00 85.12 287 GLN A N 1
ATOM 2245 C CA . GLN A 1 287 ? -11.833 10.460 -17.824 1.00 85.12 287 GLN A CA 1
ATOM 2246 C C . GLN A 1 287 ? -11.672 9.320 -18.836 1.00 85.12 287 GLN A C 1
ATOM 2248 O O . GLN A 1 287 ? -10.612 8.698 -18.907 1.00 85.12 287 GLN A O 1
ATOM 2253 N N . HIS A 1 288 ? -12.708 9.104 -19.652 1.00 85.44 288 HIS A N 1
ATOM 2254 C CA . HIS A 1 288 ? -12.737 8.093 -20.718 1.00 85.44 288 HIS A CA 1
ATOM 2255 C C . HIS A 1 288 ? -12.531 6.650 -20.248 1.00 85.44 288 HIS A C 1
ATOM 2257 O O . HIS A 1 288 ? -12.085 5.823 -21.038 1.00 85.44 288 HIS A O 1
ATOM 2263 N N . ARG A 1 289 ? -12.848 6.353 -18.985 1.00 87.56 289 ARG A N 1
ATOM 2264 C CA . ARG A 1 289 ? -12.794 4.997 -18.448 1.00 87.56 289 ARG A CA 1
ATOM 2265 C C . ARG A 1 289 ? -14.099 4.595 -17.802 1.00 87.56 289 ARG A C 1
ATOM 2267 O O . ARG A 1 289 ? -14.805 5.450 -17.259 1.00 87.56 289 ARG A O 1
ATOM 2274 N N . SER A 1 290 ? -14.412 3.308 -17.856 1.00 90.25 290 SER A N 1
ATOM 2275 C CA . SER A 1 290 ? -15.609 2.773 -17.216 1.00 90.25 290 SER A CA 1
ATOM 2276 C C . SER A 1 290 ? -15.254 2.109 -15.887 1.00 90.25 290 SER A C 1
ATOM 2278 O O . SER A 1 290 ? -14.126 1.677 -15.665 1.00 90.25 290 SER A O 1
ATOM 2280 N N . PHE A 1 291 ? -16.185 2.124 -14.933 1.00 93.75 291 PHE A N 1
ATOM 2281 C CA . PHE A 1 291 ? -15.974 1.468 -13.646 1.00 93.75 291 PHE A CA 1
ATOM 2282 C C . PHE A 1 291 ? -16.134 -0.044 -13.818 1.00 93.75 291 PHE A C 1
ATOM 2284 O O . PHE A 1 291 ? -17.208 -0.503 -14.201 1.00 93.75 291 PHE A O 1
ATOM 2291 N N . VAL A 1 292 ? -15.086 -0.804 -13.496 1.00 92.75 292 VAL A N 1
ATOM 2292 C CA . VAL A 1 292 ? -15.058 -2.266 -13.658 1.00 92.75 292 VAL A CA 1
ATOM 2293 C C . VAL A 1 292 ? -15.458 -2.951 -12.360 1.00 92.75 292 VAL A C 1
ATOM 2295 O O . VAL A 1 292 ? -16.369 -3.776 -12.327 1.00 92.75 292 VAL A O 1
ATOM 2298 N N . ARG A 1 293 ? -14.760 -2.618 -11.270 1.00 94.62 293 ARG A N 1
ATOM 2299 C CA . ARG A 1 293 ? -15.002 -3.186 -9.942 1.00 94.62 293 ARG A CA 1
ATOM 2300 C C . ARG A 1 293 ? -14.456 -2.282 -8.851 1.00 94.62 293 ARG A C 1
ATOM 2302 O O . ARG A 1 293 ? -13.562 -1.470 -9.086 1.00 94.62 293 ARG A O 1
ATOM 2309 N N . GLY A 1 294 ? -14.961 -2.471 -7.643 1.00 96.12 294 GLY A N 1
ATOM 2310 C CA . GLY A 1 294 ? -14.421 -1.841 -6.454 1.00 96.12 294 GLY A CA 1
ATOM 2311 C C . GLY A 1 294 ? -14.629 -2.721 -5.239 1.00 96.12 294 GLY A C 1
ATOM 2312 O O . GLY A 1 294 ? -15.557 -3.530 -5.198 1.00 96.12 294 GLY A O 1
ATOM 2313 N N . GLU A 1 295 ? -13.782 -2.521 -4.243 1.00 97.69 295 GLU A N 1
ATOM 2314 C CA . GLU A 1 295 ? -13.873 -3.188 -2.951 1.00 97.69 295 GLU A CA 1
ATOM 2315 C C . GLU A 1 295 ? -13.538 -2.234 -1.799 1.00 97.69 295 GLU A C 1
ATOM 2317 O O . GLU A 1 295 ? -12.970 -1.149 -1.984 1.00 97.69 295 GLU A O 1
ATOM 2322 N N . VAL A 1 296 ? -13.897 -2.636 -0.584 1.00 97.75 296 VAL A N 1
ATOM 2323 C CA . VAL A 1 296 ? -13.415 -2.006 0.645 1.00 97.75 296 VAL A CA 1
ATOM 2324 C C . VAL A 1 296 ? -11.925 -2.301 0.769 1.00 97.75 296 VAL A C 1
ATOM 2326 O O . VAL A 1 296 ? -11.519 -3.376 1.203 1.00 97.75 296 VAL A O 1
ATOM 2329 N N . GLY A 1 297 ? -11.089 -1.340 0.386 1.00 95.31 297 GLY A N 1
ATOM 2330 C CA . GLY A 1 297 ? -9.650 -1.554 0.394 1.00 95.31 297 GLY A CA 1
ATOM 2331 C C . GLY A 1 297 ? -9.004 -1.295 1.757 1.00 95.31 297 GLY A C 1
ATOM 2332 O O . GLY A 1 297 ? -8.063 -1.985 2.142 1.00 95.31 297 GLY A O 1
ATOM 2333 N N . ALA A 1 298 ? -9.477 -0.315 2.518 1.00 97.06 298 ALA A N 1
ATOM 2334 C CA . ALA A 1 298 ? -9.043 -0.100 3.895 1.00 97.06 298 ALA A CA 1
ATOM 2335 C C . ALA A 1 298 ? -10.156 0.546 4.712 1.00 97.06 298 ALA A C 1
ATOM 2337 O O . ALA A 1 298 ? -10.976 1.289 4.175 1.00 97.06 298 ALA A O 1
ATOM 2338 N N . VAL A 1 299 ? -10.142 0.328 6.022 1.00 97.69 299 VAL A N 1
ATOM 2339 C CA . VAL A 1 299 ? -10.927 1.132 6.956 1.00 97.69 299 VAL A CA 1
ATOM 2340 C C . VAL A 1 299 ? -9.972 1.790 7.929 1.00 97.69 299 VAL A C 1
ATOM 2342 O O . VAL A 1 299 ? -9.096 1.130 8.478 1.00 97.69 299 VAL A O 1
ATOM 2345 N N . VAL A 1 300 ? -10.118 3.097 8.126 1.00 96.62 300 VAL A N 1
ATOM 2346 C CA . VAL A 1 300 ? -9.265 3.864 9.038 1.00 96.62 300 VAL A CA 1
ATOM 2347 C C . VAL A 1 300 ? -10.077 4.517 10.143 1.00 96.62 300 VAL A C 1
ATOM 2349 O O . VAL A 1 300 ? -11.189 4.986 9.906 1.00 96.62 300 VAL A O 1
ATOM 2352 N N . ARG A 1 301 ? -9.500 4.616 11.340 1.00 95.56 301 ARG A N 1
ATOM 2353 C CA . ARG A 1 301 ? -10.022 5.458 12.414 1.00 95.56 301 ARG A CA 1
ATOM 2354 C C . ARG A 1 301 ? -9.600 6.911 12.227 1.00 95.56 301 ARG A C 1
ATOM 2356 O O . ARG A 1 301 ? -8.439 7.238 11.949 1.00 95.56 301 ARG A O 1
ATOM 2363 N N . TRP A 1 302 ? -10.567 7.793 12.425 1.00 93.94 302 TRP A N 1
ATOM 2364 C CA . TRP A 1 302 ? -10.420 9.234 12.329 1.00 93.94 302 TRP A CA 1
ATOM 2365 C C . TRP A 1 302 ? -10.945 9.905 13.591 1.00 93.94 302 TRP A C 1
ATOM 2367 O O . TRP A 1 302 ? -11.918 9.437 14.184 1.00 93.94 302 TRP A O 1
ATOM 2377 N N . ARG A 1 303 ? -10.310 11.007 13.996 1.00 91.12 303 ARG A N 1
ATOM 2378 C CA . ARG A 1 303 ? -10.725 11.793 15.157 1.00 91.12 303 ARG A CA 1
ATOM 2379 C C . ARG A 1 303 ? -11.192 13.173 14.743 1.00 91.12 303 ARG A C 1
ATOM 2381 O O . ARG A 1 303 ? -10.742 13.749 13.749 1.00 91.12 303 ARG A O 1
ATOM 2388 N N . LYS A 1 304 ? -12.032 13.771 15.579 1.00 87.94 304 LYS A N 1
ATOM 2389 C CA . LYS A 1 304 ? -12.428 15.175 15.444 1.00 87.94 304 LYS A CA 1
ATOM 2390 C C . LYS A 1 304 ? -11.216 16.107 15.454 1.00 87.94 304 LYS A C 1
ATOM 2392 O O . LYS A 1 304 ? -11.146 17.020 14.633 1.00 87.94 304 LYS A O 1
ATOM 2397 N N . ALA A 1 305 ? -10.227 15.818 16.302 1.00 85.69 305 ALA A N 1
ATOM 2398 C CA . ALA A 1 305 ? -8.966 16.555 16.369 1.00 85.69 305 ALA A CA 1
ATOM 2399 C C . ALA A 1 305 ? -8.169 16.527 15.047 1.00 85.69 305 ALA A C 1
ATOM 2401 O O . ALA A 1 305 ? -7.494 17.503 14.730 1.00 85.69 305 ALA A O 1
ATOM 2402 N N . ASP A 1 306 ? -8.303 15.469 14.242 1.00 82.62 306 ASP A N 1
ATOM 2403 C CA . ASP A 1 306 ? -7.627 15.338 12.943 1.00 82.62 306 ASP A CA 1
ATOM 2404 C C . ASP A 1 306 ? -8.314 16.134 11.821 1.00 82.62 306 ASP A C 1
ATOM 2406 O O . ASP A 1 306 ? -7.780 16.274 10.720 1.00 82.62 306 ASP A O 1
ATOM 2410 N N . SER A 1 307 ? -9.529 16.630 12.069 1.00 77.12 307 SER A N 1
ATOM 2411 C CA . SER A 1 307 ? -10.290 17.425 11.106 1.00 77.12 307 SER A CA 1
ATOM 2412 C C . SER A 1 307 ? -9.914 18.902 11.212 1.00 77.12 307 SER A C 1
ATOM 2414 O O . SER A 1 307 ? -9.680 19.412 12.312 1.00 77.12 307 SER A O 1
ATOM 2416 N N . LYS A 1 308 ? -9.897 19.607 10.070 1.00 73.94 308 LYS A N 1
ATOM 2417 C CA . LYS A 1 308 ? -9.714 21.068 10.052 1.00 73.94 308 LYS A CA 1
ATOM 2418 C C . LYS A 1 308 ? -10.792 21.746 10.898 1.00 73.94 308 LYS A C 1
ATOM 2420 O O . LYS A 1 308 ? -11.929 21.273 10.924 1.00 73.94 308 LYS A O 1
ATOM 2425 N N . GLU A 1 309 ? -10.442 22.872 11.517 1.00 70.88 309 GLU A N 1
ATOM 2426 C CA . GLU A 1 309 ? -11.316 23.623 12.430 1.00 70.88 309 GLU A CA 1
ATOM 2427 C C . GLU A 1 309 ? -12.698 23.909 11.819 1.00 70.88 309 GLU A C 1
ATOM 2429 O O . GLU A 1 309 ? -13.721 23.668 12.452 1.00 70.88 309 GLU A O 1
ATOM 2434 N N . GLU A 1 310 ? -12.730 24.280 10.535 1.00 72.19 310 GLU A N 1
ATOM 2435 C CA . GLU A 1 310 ? -13.952 24.553 9.762 1.00 72.19 310 GLU A CA 1
ATOM 2436 C C . GLU A 1 310 ? -14.953 23.380 9.715 1.00 72.19 310 GLU A C 1
ATOM 2438 O O . GLU A 1 310 ? -16.156 23.595 9.587 1.00 72.19 310 GLU A O 1
ATOM 2443 N N . TYR A 1 311 ? -14.491 22.132 9.861 1.00 68.94 311 TYR A N 1
ATOM 2444 C CA . TYR A 1 311 ? -15.360 20.951 9.875 1.00 68.94 311 TYR A CA 1
ATOM 2445 C C . TYR A 1 311 ? -15.765 20.515 11.288 1.00 68.94 311 TYR A C 1
ATOM 2447 O O . TYR A 1 311 ? -16.729 19.757 11.427 1.00 68.94 311 TYR A O 1
ATOM 2455 N N . ARG A 1 312 ? -15.077 20.985 12.342 1.00 76.06 312 ARG A N 1
ATOM 2456 C CA . ARG A 1 312 ? -15.286 20.526 13.730 1.00 76.06 312 ARG A CA 1
ATOM 2457 C C . ARG A 1 312 ? -16.672 20.871 14.266 1.00 76.06 312 ARG A C 1
ATOM 2459 O O . ARG A 1 312 ? -17.242 20.060 14.993 1.00 76.06 312 ARG A O 1
ATOM 2466 N N . THR A 1 313 ? -17.246 21.998 13.849 1.00 76.50 313 THR A N 1
ATOM 2467 C CA . THR A 1 313 ? -18.582 22.466 14.269 1.00 76.50 313 THR A CA 1
ATOM 2468 C C . THR A 1 313 ? -19.711 21.527 13.842 1.00 76.50 313 THR A C 1
ATOM 2470 O O . THR A 1 313 ? -20.737 21.431 14.511 1.00 76.50 313 THR A O 1
ATOM 2473 N N . HIS A 1 314 ? -19.533 20.807 12.732 1.00 82.38 314 HIS A N 1
ATOM 2474 C CA . HIS A 1 314 ? -20.551 19.907 12.182 1.00 82.38 314 HIS A CA 1
ATOM 2475 C C . HIS A 1 314 ? -20.335 18.440 12.573 1.00 82.38 314 HIS A C 1
ATOM 2477 O O . HIS A 1 314 ? -21.198 17.601 12.303 1.00 82.38 314 HIS A O 1
ATOM 2483 N N . ILE A 1 315 ? -19.195 18.123 13.190 1.00 88.69 315 ILE A N 1
ATOM 2484 C CA . ILE A 1 315 ? -18.854 16.776 13.641 1.00 88.69 315 ILE A CA 1
ATOM 2485 C C . ILE A 1 315 ? -19.581 16.481 14.955 1.00 88.69 315 ILE A C 1
ATOM 2487 O O . ILE A 1 315 ? -19.464 17.209 15.941 1.00 88.69 315 ILE A O 1
ATOM 2491 N N . ARG A 1 316 ? -20.318 15.370 14.966 1.00 90.00 316 ARG A N 1
ATOM 2492 C CA . ARG A 1 316 ? -21.210 14.961 16.059 1.00 90.00 316 ARG A CA 1
ATOM 2493 C C . ARG A 1 316 ? -20.588 13.939 17.013 1.00 90.00 316 ARG A C 1
ATOM 2495 O O . ARG A 1 316 ? -21.291 13.431 17.878 1.00 90.00 316 ARG A O 1
ATOM 2502 N N . ARG A 1 317 ? -19.316 13.582 16.827 1.00 91.25 317 ARG A N 1
ATOM 2503 C CA . ARG A 1 317 ? -18.625 12.543 17.607 1.00 91.25 317 ARG A CA 1
ATOM 2504 C C . ARG A 1 317 ? -17.116 12.740 17.616 1.00 91.25 317 ARG A C 1
ATOM 2506 O O . ARG A 1 317 ? -16.569 13.349 16.702 1.00 91.25 317 ARG A O 1
ATOM 2513 N N . GLU A 1 318 ? -16.460 12.182 18.623 1.00 91.19 318 GLU A N 1
ATOM 2514 C CA . GLU A 1 318 ? -15.017 12.352 18.810 1.00 91.19 318 GLU A CA 1
ATOM 2515 C C . GLU A 1 318 ? -14.182 11.436 17.910 1.00 91.19 318 GLU A C 1
ATOM 2517 O O . GLU A 1 318 ? -13.167 11.880 17.373 1.00 91.19 318 GLU A O 1
ATOM 2522 N N . GLU A 1 319 ? -14.638 10.205 17.666 1.00 93.56 319 GLU A N 1
ATOM 2523 C CA . GLU A 1 319 ? -13.968 9.234 16.795 1.00 93.56 319 GLU A CA 1
ATOM 2524 C C . GLU A 1 319 ? -14.966 8.520 15.873 1.00 93.56 319 GLU A C 1
ATOM 2526 O O . GLU 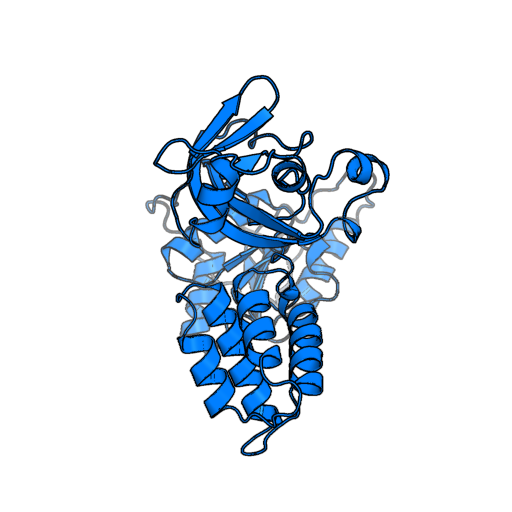A 1 319 ? -16.143 8.358 16.211 1.00 93.56 319 GLU A O 1
ATOM 2531 N N . TRP A 1 320 ? -14.510 8.121 14.684 1.00 95.56 320 TRP A N 1
ATOM 2532 C CA . TRP A 1 320 ? -15.281 7.314 13.735 1.00 95.56 320 TRP A CA 1
ATOM 2533 C C . TRP A 1 320 ? -14.392 6.563 12.753 1.00 95.56 320 TRP A C 1
ATOM 2535 O O . TRP A 1 320 ? -13.196 6.822 12.644 1.00 95.56 320 TRP A O 1
ATOM 2545 N N . GLU A 1 321 ? -15.003 5.649 12.010 1.00 97.06 321 GLU A N 1
ATOM 2546 C CA . GLU A 1 321 ? -14.348 4.898 10.947 1.00 97.06 321 GLU A CA 1
ATOM 2547 C C . GLU A 1 321 ? -14.670 5.484 9.572 1.00 97.06 321 GLU A C 1
ATOM 2549 O O . GLU A 1 321 ? -15.768 5.994 9.330 1.00 97.06 321 GLU A O 1
ATOM 2554 N N . VAL A 1 322 ? -13.694 5.419 8.671 1.00 96.94 322 VAL A N 1
ATOM 2555 C CA . VAL A 1 322 ? -13.804 5.873 7.286 1.00 96.94 322 VAL A CA 1
ATOM 2556 C C . VAL A 1 322 ? -13.385 4.739 6.362 1.00 96.94 322 VAL A C 1
ATOM 2558 O O . VAL A 1 322 ? -12.257 4.252 6.446 1.00 96.94 322 VAL A O 1
ATOM 2561 N N . VAL A 1 323 ? -14.285 4.350 5.459 1.00 97.81 323 VAL A N 1
ATOM 2562 C CA . VAL A 1 323 ? -13.995 3.385 4.395 1.00 97.81 323 VAL A CA 1
ATOM 2563 C C . VAL A 1 323 ? -13.213 4.076 3.280 1.00 97.81 323 VAL A C 1
ATOM 2565 O O . VAL A 1 323 ? -13.639 5.097 2.739 1.00 97.81 323 VAL A O 1
ATOM 2568 N N . LEU A 1 324 ? -12.065 3.505 2.933 1.00 97.12 324 LEU A N 1
ATOM 2569 C CA . LEU A 1 324 ? -11.227 3.891 1.807 1.00 97.12 324 LEU A CA 1
ATOM 2570 C C . LEU A 1 324 ? -11.397 2.833 0.706 1.00 97.12 324 LEU A C 1
ATOM 2572 O O . LEU A 1 324 ? -10.930 1.702 0.877 1.00 97.12 324 LEU A O 1
ATOM 2576 N N . PRO A 1 325 ? -12.073 3.160 -0.406 1.00 96.62 325 PRO A N 1
ATOM 2577 C CA . PRO A 1 325 ? -12.306 2.191 -1.462 1.00 96.62 325 PRO A CA 1
ATOM 2578 C C . PRO A 1 325 ? -11.033 1.941 -2.273 1.00 96.62 325 PRO A C 1
ATOM 2580 O O . PRO A 1 325 ? -10.227 2.852 -2.486 1.00 96.62 325 PRO A O 1
ATOM 2583 N N . GLU A 1 326 ? -10.908 0.723 -2.781 1.00 94.94 326 GLU A N 1
ATOM 2584 C CA . GLU A 1 326 ? -10.030 0.390 -3.895 1.00 94.94 326 GLU A CA 1
ATOM 2585 C C . GLU A 1 326 ? -10.894 0.248 -5.149 1.00 94.94 326 GLU A C 1
ATOM 2587 O O . GLU A 1 326 ? -11.873 -0.497 -5.139 1.00 94.94 326 GLU A O 1
ATOM 2592 N N . LEU A 1 327 ? -10.597 1.011 -6.204 1.00 94.81 327 LEU A N 1
ATOM 2593 C CA . LEU A 1 327 ? -11.424 1.064 -7.416 1.00 94.81 327 LEU A CA 1
ATOM 2594 C C . LEU A 1 327 ? -10.593 0.736 -8.655 1.00 94.81 327 LEU A C 1
ATOM 2596 O O . LEU A 1 327 ? -9.442 1.162 -8.776 1.00 94.81 327 LEU A O 1
ATOM 2600 N N . VAL A 1 328 ? -11.211 0.028 -9.593 1.00 91.56 328 VAL A N 1
ATOM 2601 C CA . VAL A 1 328 ? -10.615 -0.401 -10.858 1.00 91.56 328 VAL A CA 1
ATOM 2602 C C . VAL A 1 328 ? -11.471 0.111 -12.011 1.00 91.56 328 VAL A C 1
ATOM 2604 O O . VAL A 1 328 ? -12.691 -0.072 -12.017 1.00 91.56 328 VAL A O 1
ATOM 2607 N N . PHE A 1 329 ? -10.819 0.734 -12.990 1.00 91.38 329 PHE A N 1
ATOM 2608 C CA . PHE A 1 329 ? -11.444 1.275 -14.194 1.00 91.38 329 PHE A CA 1
ATOM 2609 C C . PHE A 1 329 ? -10.748 0.748 -15.455 1.00 91.38 329 PHE A C 1
ATOM 2611 O O . PHE A 1 329 ? -9.531 0.554 -15.421 1.00 91.38 329 PHE A O 1
ATOM 2618 N N . ASP A 1 330 ? -11.469 0.565 -16.561 1.00 87.75 330 ASP A N 1
ATOM 2619 C CA . ASP A 1 330 ? -10.911 0.172 -17.866 1.00 87.75 330 ASP A CA 1
ATOM 2620 C C . ASP A 1 330 ? -10.808 1.348 -18.836 1.00 87.75 330 ASP A C 1
ATOM 2622 O O . ASP A 1 330 ? -11.774 2.128 -18.985 1.00 87.75 330 ASP A O 1
#

Solvent-accessible surface area (backbone atoms only — not comparable to full-atom values): 18958 Å² total; per-residue (Å²): 100,62,66,58,53,49,52,57,52,50,52,73,72,36,94,84,58,52,49,45,39,26,32,41,36,25,74,49,69,79,73,43,39,53,46,49,34,51,34,53,77,68,72,41,60,65,43,52,72,89,61,64,70,53,66,48,62,37,22,48,60,47,45,50,50,53,51,59,50,56,73,48,57,86,44,66,47,36,60,70,53,54,53,54,57,56,68,72,47,82,86,46,77,65,49,52,52,51,49,54,50,51,57,52,48,36,74,76,49,56,93,46,63,44,47,32,66,58,51,55,49,50,51,53,52,49,33,59,55,59,56,73,59,66,79,18,29,36,36,37,31,33,83,72,43,67,95,51,76,27,41,37,33,32,37,51,64,54,70,67,77,58,77,59,94,91,56,60,95,57,50,34,54,54,45,50,49,52,47,59,73,23,47,74,72,41,82,46,76,46,58,87,70,82,42,93,85,67,79,70,84,96,57,92,84,79,92,76,85,68,73,81,84,62,80,74,59,75,53,55,49,76,39,70,28,39,81,81,50,34,41,76,60,54,64,34,47,50,62,90,87,41,65,36,60,57,46,45,71,68,60,49,78,66,40,59,38,44,85,42,81,56,89,97,41,43,32,33,20,43,90,88,66,46,50,46,34,44,42,18,89,91,52,73,81,66,83,97,44,46,86,73,52,33,22,32,55,39,45,30,58,46,42,44,86,78,45,58,73,90,54,44,83,58,40,71,49,64,66,43,69,40,55,21,53,24,40,35,25,76

InterPro domains:
  IPR000212 UvrD-like helicase [PTHR11070] (128-209)
  IPR014017 UvrD-like helicase, C-terminal [PF13361] (135-190)
  IPR027417 P-loop containing nucleoside triphosphate hydrolase [G3DSA:3.40.50.300] (95-209)
  IPR027417 P-loop containing nucleoside triphosphate hydrolase [SSF52540] (5-197)

Organism: NCBI:txid1335048

Nearest PDB structures (foldseek):
  2is1-assembly2_B  TM=4.928E-01  e=1.230E-04  Escherichia coli
  2xzp-assembly1_A  TM=4.767E-01  e=3.219E-01  Homo sapiens
  8jx6-assembly2_B  TM=5.069E-01  e=1.071E+00  metagenome
  8jx6-assembly1_A  TM=4.722E-01  e=1.071E+00  metagenome

Foldseek 3Di:
DVLVVVLVVVPVVDPPDAQLQEEEAAQDPVVCLLVVLVCVVVVFDEDELVDFDAQLCFFPLNVQLLVVLVVPQADWDDLVRSVVSLVVDPDDPSSVVVVVLSVVVCVVQVGGTHGSVVVNVSVNVVSVVVRPGRRGHYYYYLVSCAPAAGAYYEYEAYPLQDDDPPDDRCVSVVSVVSRVVRHDHYYHYDDDPDDPPDDDPPDDDDDDDPDPVDDRPDRKDKDAFDPQFFDPCVVQLDDPPQVLQVVLVPFDAFQWWDWDDDPQWIFIAGPVGHTPTITDSPDDPDPPWDWDTKGQHTKGKDALVNDDPVSNVSGPDGMGIHGGMMTIID